Protein 2IJA (pdb70)

GO terms:
  GO:0046990 N-hydroxyarylamine O-acetyltransferase activity (F, IDA)
  GO:0004060 arylamine N-acetyltransferase activity (F, TAS)
  GO:0005829 cytosol (C, TAS)
  GO:0006805 xenobiotic metabolic process (P, TAS)
  GO:0019707 protein-cysteine S-acyltransferase activity (F, TAS)
  GO:0005515 protein binding (F, IPI)

Nearest PDB structures (foldseek):
  2ija-assembly1_A  TM=1.003E+00  e=4.531E-62  Homo sapiens
  2pqt-assembly1_A  TM=9.986E-01  e=6.340E-57  Homo sapiens
  2pfr-assembly3_A  TM=9.922E-01  e=3.860E-50  Homo sapiens
  2pfr-assembly3_B-2  TM=9.820E-01  e=8.277E-49  Homo sapiens
  4nv7-assembly3_A  TM=9.146E-01  e=3.109E-22  Mesorhizobium japonicum MAFF 303099

Foldseek 3Di:
DPDLLVLVCVQLVNPDDLLDLDQVNLLV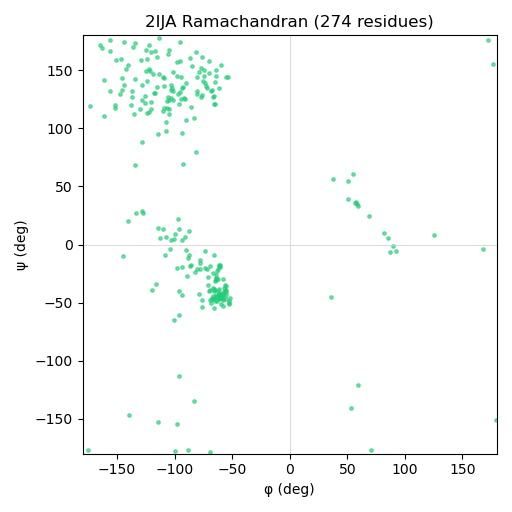VLASLQQQAKQFLQCLQQVHADQDQVVLSCCCRVVSYHYAQSRSQVNVQVNSVVSPWDKFWDWFWDDPVVRDTHPAAHDWMWTDDPHWIWIGTSHQFALLHGGTHTQDAPDWDDDQSFTWGWHDDPQKIWIKTQGFAEDEPPCVCVVPLQDDHHRIGTTIMIGPDGDDSVSRVVSVCLSPPPQHVSNAWGKIKGAHPAWIWMDIQQKTKTWGGCPDDRYIYIYIDGHDLVCVQVCCCPVRVDDDPGRGDGHHGDHHHYD

Organism: Homo sapiens (NCBI:txid9606)

Secondary structure (DSSP, 8-state):
---HHHHHHHHTT--S-----SHHHHHHHHHHHHHHS-EE-TTGGGT----SHHHHHIIIIIT---B-HHHHHHHHHHHHHHHT-EE--EEEEEETTTTEE----EE-EEEEETTEEEEE-S---GGG---PEE--TT-EEE-SS-EEEEEEETTEEEEEEEPPEEE-S-GGGTT-TT----SEEEEEEE------GGGG---HHHHH-TT-HHHHB-EEEEE-SSEEEEEETTEEEEEETT-SSSEEEEEEEEPPHHHHHHHHHHHH----SS-----B-SS----

Structure (mmCIF, N/CA/C/O backbone):
data_2IJA
#
_entry.id   2IJA
#
_cell.length_a   90.549
_cell.length_b   37.558
_cell.length_c   88.478
_cell.angle_alpha   90.00
_cell.angle_beta   102.70
_cell.angle_gamma   90.00
#
_symmetry.space_group_name_H-M   'C 1 2 1'
#
loop_
_entity.id
_entity.type
_entity.pdbx_description
1 polymer 'Arylamine N-acetyltransferase 1'
2 non-polymer 'SODIUM ION'
3 non-polymer ACETAMIDE
4 non-polymer 'UNKNOWN ATOM OR ION'
5 water water
#
loop_
_atom_site.group_PDB
_atom_site.id
_atom_site.type_symbol
_atom_site.label_atom_id
_atom_site.label_alt_id
_atom_site.label_comp_id
_atom_site.label_asym_id
_atom_site.label_entity_id
_atom_site.label_seq_id
_atom_site.pdbx_PDB_ins_code
_atom_site.Cartn_x
_atom_site.Cartn_y
_atom_site.Cartn_z
_atom_site.occupancy
_atom_site.B_iso_or_equiv
_atom_site.auth_seq_id
_atom_site.auth_comp_id
_atom_site.auth_asym_id
_atom_site.auth_atom_id
_atom_site.pdbx_PDB_model_num
ATOM 1 N N . SER A 1 4 ? 56.082 15.030 32.589 1.00 26.10 -1 SER A N 1
ATOM 2 C CA . SER A 1 4 ? 56.947 16.250 32.433 1.00 26.90 -1 SER A CA 1
ATOM 3 C C . SER A 1 4 ? 56.557 17.353 33.411 1.00 28.18 -1 SER A C 1
ATOM 4 O O . SER A 1 4 ? 57.422 18.097 33.910 1.00 30.22 -1 SER A O 1
ATOM 7 N N . GLY A 1 5 ? 55.250 17.486 33.648 1.00 23.88 0 GLY A N 1
ATOM 8 C CA . GLY A 1 5 ? 54.726 18.567 34.443 1.00 24.77 0 GLY A CA 1
ATOM 9 C C . GLY A 1 5 ? 54.483 19.835 33.633 1.00 22.22 0 GLY A C 1
ATOM 10 O O . GLY A 1 5 ? 54.106 20.852 34.210 1.00 24.10 0 GLY A O 1
ATOM 11 N N . SER A 1 6 ? 54.664 19.773 32.309 1.00 17.11 1 SER A N 1
ATOM 12 C CA . SER A 1 6 ? 54.501 20.964 31.452 1.00 12.08 1 SER A CA 1
ATOM 13 C C . SER A 1 6 ? 53.034 21.412 31.332 1.00 12.05 1 SER A C 1
ATOM 14 O O . SER A 1 6 ? 52.086 20.638 31.555 1.00 7.82 1 SER A O 1
ATOM 17 N N . ASP A 1 7 ? 52.852 22.668 30.988 1.00 9.67 2 ASP A N 1
ATOM 18 C CA . ASP A 1 7 ? 51.500 23.214 30.889 1.00 8.88 2 ASP A CA 1
ATOM 19 C C . ASP A 1 7 ? 50.742 22.533 29.740 1.00 7.13 2 ASP A C 1
ATOM 20 O O . ASP A 1 7 ? 49.544 22.249 29.875 1.00 5.99 2 ASP A O 1
ATOM 25 N N . ILE A 1 8 ? 51.436 22.290 28.628 1.00 9.28 3 ILE A N 1
ATOM 26 C CA . ILE A 1 8 ? 50.794 21.618 27.464 1.00 6.67 3 ILE A CA 1
ATOM 27 C C . ILE A 1 8 ? 50.339 20.215 27.862 1.00 5.48 3 ILE A C 1
ATOM 28 O O . ILE A 1 8 ? 49.217 19.785 27.500 1.00 6.39 3 ILE A O 1
ATOM 33 N N . GLU A 1 9 ? 51.159 19.501 28.648 1.00 5.72 4 GLU A N 1
ATOM 34 C CA A GLU A 1 9 ? 50.759 18.182 29.093 0.50 6.54 4 GLU A CA 1
ATOM 35 C CA B GLU A 1 9 ? 50.818 18.165 29.190 0.50 6.53 4 GLU A CA 1
ATOM 36 C C . GLU A 1 9 ? 49.569 18.236 30.059 1.00 6.39 4 GLU A C 1
ATOM 37 O O . GLU A 1 9 ? 48.679 17.359 29.995 1.00 6.94 4 GLU A O 1
ATOM 48 N N . ALA A 1 10 ? 49.533 19.254 30.920 1.00 7.54 5 ALA A N 1
ATOM 49 C CA . ALA A 1 10 ? 48.393 19.475 31.810 1.00 7.56 5 ALA A CA 1
ATOM 50 C C . ALA A 1 10 ? 47.087 19.708 30.976 1.00 3.00 5 ALA A C 1
ATOM 51 O O . ALA A 1 10 ? 46.021 19.173 31.318 1.00 5.19 5 ALA A O 1
ATOM 53 N N . TYR A 1 11 ? 47.193 20.495 29.916 1.00 3.91 6 TYR A N 1
ATOM 54 C CA . TYR A 1 11 ? 46.042 20.796 29.039 1.00 2.64 6 TYR A CA 1
ATOM 55 C C . TYR A 1 11 ? 45.573 19.498 28.364 1.00 6.38 6 TYR A C 1
ATOM 56 O O . TYR A 1 11 ? 44.385 19.195 28.297 1.00 5.35 6 TYR A O 1
ATOM 65 N N . LEU A 1 12 ? 46.520 18.711 27.863 1.00 6.08 7 LEU A N 1
ATOM 66 C CA . LEU A 1 12 ? 46.151 17.485 27.158 1.00 3.77 7 LEU A CA 1
ATOM 67 C C . LEU A 1 12 ? 45.516 16.470 28.119 1.00 3.32 7 LEU A C 1
ATOM 68 O O . LEU A 1 12 ? 44.588 15.764 27.759 1.00 4.33 7 LEU A O 1
ATOM 73 N N . GLU A 1 13 ? 46.014 16.406 29.350 1.00 4.19 8 GLU A N 1
ATOM 74 C CA . GLU A 1 13 ? 45.408 15.592 30.399 1.00 5.54 8 GLU A CA 1
ATOM 75 C C . GLU A 1 13 ? 43.965 16.043 30.650 1.00 5.72 8 GLU A C 1
ATOM 76 O O . GLU A 1 13 ? 43.067 15.222 30.797 1.00 4.93 8 GLU A O 1
ATOM 82 N N . ARG A 1 14 ? 43.766 17.355 30.740 1.00 4.27 9 ARG A N 1
ATOM 83 C CA . ARG A 1 14 ? 42.433 17.931 30.961 1.00 7.06 9 ARG A CA 1
ATOM 84 C C . ARG A 1 14 ? 41.405 17.491 29.910 1.00 2.75 9 ARG A C 1
ATOM 85 O O . ARG A 1 14 ? 40.229 17.224 30.240 1.00 6.70 9 ARG A O 1
ATOM 93 N N . ILE A 1 15 ? 41.863 17.403 28.661 1.00 2.47 10 ILE A N 1
ATOM 94 C CA . ILE A 1 15 ? 40.990 17.028 27.566 1.00 2.74 10 ILE A CA 1
ATOM 95 C C . ILE A 1 15 ? 41.007 15.525 27.259 1.00 6.31 10 ILE A C 1
ATOM 96 O O . ILE A 1 15 ? 40.361 15.090 26.331 1.00 4.14 10 ILE A O 1
ATOM 101 N N . GLY A 1 16 ? 41.727 14.747 28.060 1.00 6.44 11 GLY A N 1
ATOM 102 C CA . GLY A 1 16 ? 41.806 13.303 27.893 1.00 5.81 11 GLY A CA 1
ATOM 103 C C . GLY A 1 16 ? 42.556 12.862 26.654 1.00 4.00 11 GLY A C 1
ATOM 104 O O . GLY A 1 16 ? 42.355 11.735 26.175 1.00 6.01 11 GLY A O 1
ATOM 105 N N . TYR A 1 17 ? 43.462 13.709 26.132 1.00 3.27 12 TYR A N 1
ATOM 106 C CA . TYR A 1 17 ? 44.202 13.405 24.896 1.00 4.95 12 TYR A CA 1
ATOM 107 C C . TYR A 1 17 ? 45.509 12.671 25.245 1.00 6.84 12 TYR A C 1
ATOM 108 O O . TYR A 1 17 ? 46.426 13.267 25.811 1.00 5.15 12 TYR A O 1
ATOM 117 N N . LYS A 1 18 ? 45.531 11.370 24.945 1.00 4.69 13 LYS A N 1
ATOM 118 C CA . LYS A 1 18 ? 46.606 10.446 25.366 1.00 5.44 13 LYS A CA 1
ATOM 119 C C . LYS A 1 18 ? 47.378 9.931 24.171 1.00 10.16 13 LYS A C 1
ATOM 120 O O . LYS A 1 18 ? 48.168 8.995 24.295 1.00 8.69 13 LYS A O 1
ATOM 126 N N . LYS A 1 19 ? 47.205 10.565 23.018 1.00 6.78 14 LYS A N 1
ATOM 127 C CA . LYS A 1 19 ? 47.877 10.130 21.816 1.00 7.72 14 LYS A CA 1
ATOM 128 C C . LYS A 1 19 ? 49.119 10.954 21.505 1.00 9.10 14 LYS A C 1
ATOM 129 O O . LYS A 1 19 ? 49.513 11.829 22.271 1.00 8.94 14 LYS A O 1
ATOM 135 N N . SER A 1 20 ? 49.755 10.648 20.386 1.00 12.80 15 SER A N 1
ATOM 136 C CA . SER A 1 20 ? 50.940 11.377 19.980 1.00 12.86 15 SER A CA 1
ATOM 137 C C . SER A 1 20 ? 50.529 12.730 19.399 1.00 17.68 15 SER A C 1
ATOM 138 O O . SER A 1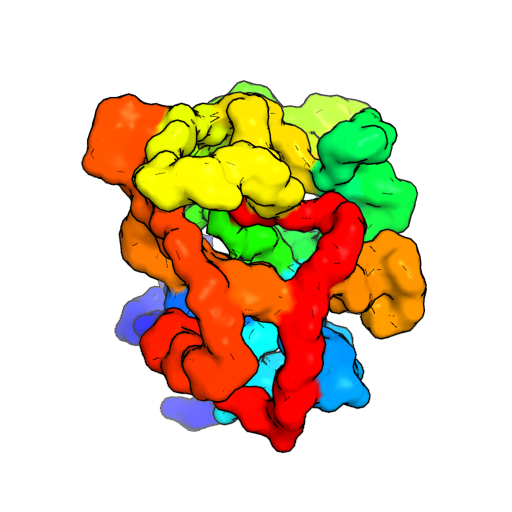 20 ? 49.448 12.885 18.874 1.00 17.77 15 SER A O 1
ATOM 141 N N . ARG A 1 21 ? 51.396 13.712 19.510 1.00 15.60 16 ARG A N 1
ATOM 142 C CA . ARG A 1 21 ? 51.146 14.991 18.893 1.00 22.54 16 ARG A CA 1
ATOM 143 C C . ARG A 1 21 ? 52.330 15.419 18.012 1.00 20.87 16 ARG A C 1
ATOM 144 O O . ARG A 1 21 ? 52.549 16.614 17.808 1.00 23.23 16 ARG A O 1
ATOM 152 N N . ASN A 1 22 ? 53.073 14.449 17.488 1.00 14.96 17 ASN A N 1
ATOM 153 C CA . ASN A 1 22 ? 54.292 14.760 16.720 1.00 19.56 17 ASN A CA 1
ATOM 154 C C . ASN A 1 22 ? 54.027 14.981 15.231 1.00 18.64 17 ASN A C 1
ATOM 155 O O . ASN A 1 22 ? 54.914 15.458 14.517 1.00 18.18 17 ASN A O 1
ATOM 160 N N . LYS A 1 23 ? 52.826 14.646 14.755 1.00 11.96 18 LYS A N 1
ATOM 161 C CA . LYS A 1 23 ? 52.469 14.898 13.368 1.00 9.70 18 LYS A CA 1
ATOM 162 C C . LYS A 1 23 ? 51.524 16.084 13.316 1.00 9.65 18 LYS A C 1
ATOM 163 O O . LYS A 1 23 ? 50.400 16.019 13.850 1.00 10.93 18 LYS A O 1
ATOM 169 N N . LEU A 1 24 ? 51.939 17.167 12.677 1.00 8.25 19 LEU A N 1
ATOM 170 C CA . LEU A 1 24 ? 51.082 18.388 12.685 1.00 7.47 19 LEU A CA 1
ATOM 171 C C . LEU A 1 24 ? 50.202 18.362 11.444 1.00 8.28 19 LEU A C 1
ATOM 172 O O . LEU A 1 24 ? 50.354 19.168 10.537 1.00 7.72 19 LEU A O 1
ATOM 177 N N . ASP A 1 25 ? 49.260 17.416 11.441 1.00 5.97 20 ASP A N 1
ATOM 178 C CA . ASP A 1 25 ? 48.411 17.110 10.281 1.00 7.07 20 ASP A CA 1
ATOM 179 C C . ASP A 1 25 ? 46.907 17.265 10.626 1.00 4.35 20 ASP A C 1
ATOM 180 O O . ASP A 1 25 ? 46.559 17.525 11.782 1.00 3.50 20 ASP A O 1
ATOM 185 N N . LEU A 1 26 ? 46.055 17.173 9.618 1.00 6.93 21 LEU A N 1
ATOM 186 C CA . LEU A 1 26 ? 44.632 17.318 9.805 1.00 4.51 21 LEU A CA 1
ATOM 187 C C . LEU A 1 26 ? 44.065 16.302 10.831 1.00 4.96 21 LEU A C 1
ATOM 188 O O . LEU A 1 26 ? 43.221 16.659 11.657 1.00 4.16 21 LEU A O 1
ATOM 193 N N . GLU A 1 27 ? 44.547 15.061 10.779 1.00 6.63 22 GLU A N 1
ATOM 194 C CA . GLU A 1 27 ? 44.073 14.037 11.708 1.00 4.88 22 GLU A CA 1
ATOM 195 C C . GLU A 1 27 ? 44.303 14.466 13.154 1.00 6.55 22 GLU A C 1
ATOM 196 O O . GLU A 1 27 ? 43.423 14.357 13.989 1.00 5.40 22 GLU A O 1
ATOM 202 N N . THR A 1 28 ? 45.518 14.953 13.425 1.00 6.35 23 THR A N 1
ATOM 203 C CA . THR A 1 28 ? 45.932 15.313 14.779 1.00 6.56 23 THR A CA 1
ATOM 204 C C . THR A 1 28 ? 45.153 16.554 15.206 1.00 5.45 23 THR A C 1
ATOM 205 O O . THR A 1 28 ? 44.579 16.594 16.301 1.00 4.17 23 THR A O 1
ATOM 209 N N . LEU A 1 29 ? 45.116 17.562 14.336 1.00 3.40 24 LEU A N 1
ATOM 210 C CA . LEU A 1 29 ? 44.304 18.767 14.606 1.00 2.84 24 LEU A CA 1
ATOM 211 C C . LEU A 1 29 ? 42.862 18.388 14.965 1.00 2.18 24 LEU A C 1
ATOM 212 O O . LEU A 1 29 ? 42.265 18.930 15.916 1.00 3.67 24 LEU A O 1
ATOM 217 N N . THR A 1 30 ? 42.272 17.471 14.186 1.00 2.80 25 THR A N 1
ATOM 218 C CA . THR A 1 30 ? 40.863 17.101 14.348 1.00 5.34 25 THR A CA 1
ATOM 219 C C . THR A 1 30 ? 40.696 16.398 15.678 1.00 2.37 25 THR A C 1
ATOM 220 O O . THR A 1 30 ? 39.754 16.645 16.463 1.00 2.90 25 THR A O 1
ATOM 224 N N . ASP A 1 31 ? 41.617 15.499 15.957 1.00 3.57 26 ASP A N 1
ATOM 225 C CA . ASP A 1 31 ? 41.581 14.736 17.207 1.00 5.49 26 ASP A CA 1
ATOM 226 C C . ASP A 1 31 ? 41.631 15.670 18.442 1.00 4.42 26 ASP A C 1
ATOM 227 O O . ASP A 1 31 ? 40.874 15.502 19.429 1.00 5.70 26 ASP A O 1
ATOM 232 N N . ILE A 1 32 ? 42.474 16.709 18.380 1.00 3.08 27 ILE A N 1
ATOM 233 C CA . ILE A 1 32 ? 42.594 17.651 19.496 1.00 5.29 27 ILE A CA 1
ATOM 234 C C . ILE A 1 32 ? 41.310 18.464 19.671 1.00 2.69 27 ILE A C 1
ATOM 235 O O . ILE A 1 32 ? 40.808 18.608 20.794 1.00 5.14 27 ILE A O 1
ATOM 240 N N . LEU A 1 33 ? 40.788 18.984 18.555 1.00 2.00 28 LEU A N 1
ATOM 241 C CA . LEU A 1 33 ? 39.517 19.695 18.543 1.00 5.09 28 LEU A CA 1
ATOM 242 C C . LEU A 1 33 ? 38.415 18.849 19.181 1.00 3.46 28 LEU A C 1
ATOM 243 O O . LEU A 1 33 ? 37.647 19.313 20.022 1.00 3.25 28 LEU A O 1
ATOM 248 N N . GLN A 1 34 ? 38.303 17.597 18.736 1.00 4.16 29 GLN A N 1
ATOM 249 C CA . GLN A 1 34 ? 37.291 16.699 19.258 1.00 3.67 29 GLN A CA 1
ATOM 250 C C . GLN A 1 34 ? 37.446 16.440 20.771 1.00 2.00 29 GLN A C 1
ATOM 251 O O . GLN A 1 34 ? 36.459 16.458 21.512 1.00 2.53 29 GLN A O 1
ATOM 257 N N . HIS A 1 35 ? 38.679 16.183 21.215 1.00 3.06 30 HIS A N 1
ATOM 258 C CA . HIS A 1 35 ? 38.906 15.963 22.619 1.00 3.29 30 HIS A CA 1
ATOM 259 C C . HIS A 1 35 ? 38.498 17.218 23.378 1.00 2.52 30 HIS A C 1
ATOM 260 O O . HIS A 1 35 ? 37.819 17.119 24.395 1.00 2.42 30 HIS A O 1
ATOM 267 N N . GLN A 1 36 ? 38.901 18.400 22.908 1.00 3.04 31 GLN A N 1
ATOM 268 C CA . GLN A 1 36 ? 38.520 19.621 23.657 1.00 5.26 31 GLN A CA 1
ATOM 269 C C . GLN A 1 36 ? 37.008 19.810 23.732 1.00 3.08 31 GLN A C 1
ATOM 270 O O . GLN A 1 36 ? 36.476 20.121 24.797 1.00 4.00 31 GLN A O 1
ATOM 276 N N . ILE A 1 37 ? 36.301 19.672 22.615 1.00 2.00 32 ILE A N 1
ATOM 277 C CA . ILE A 1 37 ? 34.869 19.937 22.676 1.00 2.00 32 ILE A CA 1
ATOM 278 C C . ILE A 1 37 ? 34.048 18.900 23.473 1.00 4.15 32 ILE A C 1
ATOM 279 O O . ILE A 1 37 ? 32.906 19.172 23.881 1.00 6.24 32 ILE A O 1
ATOM 284 N N . ARG A 1 38 ? 34.621 17.720 23.677 1.00 2.00 33 ARG A N 1
ATOM 285 C CA . ARG A 1 38 ? 33.991 16.642 24.521 1.00 3.37 33 ARG A CA 1
ATOM 286 C C . ARG A 1 38 ? 34.411 16.741 25.986 1.00 4.93 33 ARG A C 1
ATOM 287 O O . ARG A 1 38 ? 33.863 16.004 26.852 1.00 5.51 33 ARG A O 1
ATOM 295 N N . ALA A 1 39 ? 35.331 17.670 26.294 1.00 3.03 34 ALA A N 1
ATOM 296 C CA . ALA A 1 39 ? 35.843 17.818 27.654 1.00 3.35 34 ALA A CA 1
ATOM 297 C C . ALA A 1 39 ? 35.584 19.189 28.287 1.00 3.94 34 ALA A C 1
ATOM 298 O O . ALA A 1 39 ? 35.271 19.281 29.501 1.00 4.40 34 ALA A O 1
ATOM 300 N N . VAL A 1 40 ? 35.709 20.238 27.479 1.00 5.35 35 VAL A N 1
ATOM 301 C CA . VAL A 1 40 ? 35.644 21.629 27.964 1.00 2.81 35 VAL A CA 1
ATOM 302 C C . VAL A 1 40 ? 34.315 22.270 27.533 1.00 2.49 35 VAL A C 1
ATOM 303 O O . VAL A 1 40 ? 34.111 22.619 26.348 1.00 2.50 35 VAL A O 1
ATOM 307 N N . PRO A 1 41 ? 33.390 22.419 28.502 1.00 3.70 36 PRO A N 1
ATOM 308 C CA . PRO A 1 41 ? 32.117 22.957 28.093 1.00 2.16 36 PRO A CA 1
ATOM 309 C C . PRO A 1 41 ? 32.159 24.389 27.554 1.00 5.65 36 PRO A C 1
ATOM 310 O O . PRO A 1 41 ? 32.984 25.207 27.954 1.00 4.05 36 PRO A O 1
ATOM 314 N N . PHE A 1 42 ? 31.232 24.665 26.645 1.00 6.01 37 PHE A N 1
ATOM 315 C CA . PHE A 1 42 ? 30.839 26.018 26.280 1.00 3.48 37 PHE A CA 1
ATOM 316 C C . PHE A 1 42 ? 29.798 26.490 27.319 1.00 2.13 37 PHE A C 1
ATOM 317 O O . PHE A 1 42 ? 28.681 25.963 27.402 1.00 3.26 37 PHE A O 1
ATOM 325 N N . GLU A 1 43 ? 30.214 27.424 28.172 1.00 4.76 38 GLU A N 1
ATOM 326 C CA . GLU A 1 43 ? 29.430 27.843 29.321 1.00 3.50 38 GLU A CA 1
ATOM 327 C C . GLU A 1 43 ? 29.689 29.287 29.721 1.00 6.37 38 GLU A C 1
ATOM 328 O O . GLU A 1 43 ? 30.723 29.859 29.373 1.00 3.53 38 GLU A O 1
ATOM 334 N N . ASN A 1 44 ? 28.714 29.860 30.447 1.00 5.01 39 ASN A N 1
ATOM 335 C CA . ASN A 1 44 ? 28.835 31.231 30.975 1.00 3.28 39 ASN A CA 1
ATOM 336 C C . ASN A 1 44 ? 28.407 31.320 32.451 1.00 3.79 39 ASN A C 1
ATOM 337 O O . ASN A 1 44 ? 27.930 32.351 32.911 1.00 4.11 39 ASN A O 1
ATOM 342 N N . LEU A 1 45 ? 28.532 30.225 33.175 1.00 4.89 40 LEU A N 1
ATOM 343 C CA . LEU A 1 45 ? 27.930 30.111 34.511 1.00 5.90 40 LEU A CA 1
ATOM 344 C C . LEU A 1 45 ? 28.597 31.070 35.505 1.00 4.43 40 LEU A C 1
ATOM 345 O O . LEU A 1 45 ? 27.977 31.451 36.493 1.00 5.46 40 LEU A O 1
ATOM 350 N N . ASN A 1 46 ? 29.850 31.481 35.279 1.00 5.40 41 ASN A N 1
ATOM 351 C CA . ASN A 1 46 ? 30.443 32.524 36.177 1.00 5.44 41 ASN A CA 1
ATOM 352 C C . ASN A 1 46 ? 29.579 33.786 36.224 1.00 3.99 41 ASN A C 1
ATOM 353 O O . ASN A 1 46 ? 29.385 34.392 37.290 1.00 6.53 41 ASN A O 1
ATOM 358 N N . ILE A 1 47 ? 29.055 34.200 35.073 1.00 4.59 42 ILE A N 1
ATOM 359 C CA . ILE A 1 47 ? 28.210 35.386 35.053 1.00 7.97 42 ILE A CA 1
ATOM 360 C C . ILE A 1 47 ? 27.024 35.244 36.026 1.00 7.51 42 ILE A C 1
ATOM 361 O O . ILE A 1 47 ? 26.677 36.180 36.707 1.00 8.05 42 ILE A O 1
ATOM 366 N N . HIS A 1 48 ? 26.452 34.046 36.089 1.00 6.82 43 HIS A N 1
ATOM 367 C CA . HIS A 1 48 ? 25.269 33.729 36.873 1.00 5.55 43 HIS A CA 1
ATOM 368 C C . HIS A 1 48 ? 25.560 33.235 38.308 1.00 7.00 43 HIS A C 1
ATOM 369 O O . HIS A 1 48 ? 24.651 32.892 39.051 1.00 8.04 43 HIS A O 1
ATOM 376 N N . CYS A 1 49 ? 26.835 33.291 38.667 1.00 6.50 44 CYS A N 1
ATOM 377 C CA . CYS A 1 49 ? 27.316 33.079 40.027 1.00 8.05 44 CYS A CA 1
ATOM 378 C C . CYS A 1 49 ? 27.887 34.394 40.619 1.00 13.81 44 CYS A C 1
ATOM 379 O O . CYS A 1 49 ? 28.457 34.365 41.700 1.00 17.38 44 CYS A O 1
ATOM 382 N N . GLY A 1 50 ? 27.766 35.506 39.887 1.00 13.77 45 GLY A N 1
ATOM 383 C CA . GLY A 1 50 ? 28.274 36.805 40.311 1.00 14.41 45 GLY A CA 1
ATOM 384 C C . GLY A 1 50 ? 29.755 37.031 40.063 1.00 16.00 45 GLY A C 1
ATOM 385 O O . GLY A 1 50 ? 30.318 38.008 40.549 1.00 19.38 45 GLY A O 1
ATOM 386 N N . ASP A 1 51 ? 30.405 36.131 39.320 1.00 10.59 46 ASP A N 1
ATOM 387 C CA . ASP A 1 51 ? 31.831 36.242 39.005 1.00 10.88 46 ASP A CA 1
ATOM 388 C C . ASP A 1 51 ? 32.151 36.690 37.552 1.00 11.45 46 ASP A C 1
ATOM 389 O O . ASP A 1 51 ? 31.284 36.701 36.696 1.00 13.51 46 ASP A O 1
ATOM 394 N N . ALA A 1 52 ? 33.414 37.055 37.321 1.00 12.53 47 ALA A N 1
ATOM 395 C CA . ALA A 1 52 ? 33.865 37.595 36.042 1.00 12.38 47 ALA A CA 1
ATOM 396 C C . ALA A 1 52 ? 34.189 36.500 35.021 1.00 9.41 47 ALA A C 1
ATOM 397 O O . ALA A 1 52 ? 34.538 35.392 35.387 1.00 10.58 47 ALA A O 1
ATOM 407 N N . ASP A 1 54 ? 37.001 36.059 32.725 1.00 5.92 49 ASP A N 1
ATOM 408 C CA . ASP A 1 54 ? 38.374 36.570 32.483 1.00 6.75 49 ASP A CA 1
ATOM 409 C C . ASP A 1 54 ? 38.864 36.282 31.093 1.00 5.76 49 ASP A C 1
ATOM 410 O O . ASP A 1 54 ? 38.646 35.191 30.539 1.00 6.33 49 ASP A O 1
ATOM 415 N N . LEU A 1 55 ? 39.577 37.244 30.521 1.00 6.29 50 LEU A N 1
ATOM 416 C CA . LEU A 1 55 ? 40.070 37.119 29.140 1.00 6.65 50 LEU A CA 1
ATOM 417 C C . LEU A 1 55 ? 41.527 36.666 29.034 1.00 7.53 50 LEU A C 1
ATOM 418 O O . LEU A 1 55 ? 41.962 36.199 27.982 1.00 5.04 50 LEU A O 1
ATOM 423 N N . GLY A 1 56 ? 42.280 36.839 30.111 1.00 5.18 51 GLY A N 1
ATOM 424 C CA . GLY A 1 56 ? 43.669 36.501 30.112 1.00 6.04 51 GLY A CA 1
ATOM 425 C C . GLY A 1 56 ? 43.936 35.009 30.161 1.00 5.74 51 GLY A C 1
ATOM 426 O O . GLY A 1 56 ? 43.236 34.236 30.846 1.00 4.03 51 GLY A O 1
ATOM 427 N N . LEU A 1 57 ? 45.000 34.592 29.488 1.00 6.59 52 LEU A N 1
ATOM 428 C CA . LEU A 1 57 ? 45.295 33.178 29.349 1.00 6.91 52 LEU A CA 1
ATOM 429 C C . LEU A 1 57 ? 45.649 32.505 30.660 1.00 8.75 52 LEU A C 1
ATOM 430 O O . LEU A 1 57 ? 45.296 31.341 30.865 1.00 8.53 52 LEU A O 1
ATOM 435 N N . GLU A 1 58 ? 46.396 33.186 31.549 1.00 8.98 53 GLU A N 1
ATOM 436 C CA A GLU A 1 58 ? 46.755 32.566 32.815 0.50 10.77 53 GLU A CA 1
ATOM 437 C CA B GLU A 1 58 ? 46.760 32.599 32.846 0.50 11.00 53 GLU A CA 1
ATOM 438 C C . GLU A 1 58 ? 45.489 32.207 33.579 1.00 8.45 53 GLU A C 1
ATOM 439 O O . GLU A 1 58 ? 45.366 31.093 34.090 1.00 9.20 53 GLU A O 1
ATOM 450 N N . ALA A 1 59 ? 44.521 33.118 33.607 1.00 7.11 54 ALA A N 1
ATOM 451 C CA . ALA A 1 59 ? 43.275 32.873 34.351 1.00 6.71 54 ALA A CA 1
ATOM 452 C C . ALA A 1 59 ? 42.423 31.797 33.678 1.00 7.85 54 ALA A C 1
ATOM 453 O O . ALA A 1 59 ? 41.854 30.951 34.339 1.00 5.31 54 ALA A O 1
ATOM 455 N N . ILE A 1 60 ? 42.372 31.828 32.354 1.00 3.61 55 ILE A N 1
ATOM 456 C CA . ILE A 1 60 ? 41.588 30.821 31.613 1.00 3.48 55 ILE A CA 1
ATOM 457 C C . ILE A 1 60 ? 42.206 29.430 31.792 1.00 2.13 55 ILE A C 1
ATOM 458 O O . ILE A 1 60 ? 41.495 28.469 32.039 1.00 5.28 55 ILE A O 1
ATOM 463 N N . PHE A 1 61 ? 43.518 29.326 31.633 1.00 3.53 56 PHE A N 1
ATOM 464 C CA . PHE A 1 61 ? 44.228 28.049 31.826 1.00 4.51 56 PHE A CA 1
ATOM 465 C C . PHE A 1 61 ? 43.923 27.496 33.224 1.00 3.44 56 PHE A C 1
ATOM 466 O O . PHE A 1 61 ? 43.567 26.330 33.385 1.00 5.98 56 PHE A O 1
ATOM 474 N N . ASP A 1 62 ? 44.009 28.362 34.247 1.00 6.09 57 ASP A N 1
ATOM 475 C CA . ASP A 1 62 ? 43.714 27.895 35.610 1.00 9.17 57 ASP A CA 1
ATOM 476 C C . ASP A 1 62 ? 42.269 27.365 35.694 1.00 5.59 57 ASP A C 1
ATOM 477 O O . ASP A 1 62 ? 42.021 26.262 36.139 1.00 5.84 57 ASP A O 1
ATOM 482 N N . GLN A 1 63 ? 41.310 28.159 35.238 1.00 4.53 58 GLN A N 1
ATOM 483 C CA A GLN A 1 63 ? 39.909 27.779 35.419 0.50 6.53 58 GLN A CA 1
ATOM 484 C CA B GLN A 1 63 ? 39.895 27.825 35.356 0.50 5.26 58 GLN A CA 1
ATOM 485 C C . GLN A 1 63 ? 39.573 26.529 34.615 1.00 5.88 58 GLN A C 1
ATOM 486 O O . GLN A 1 63 ? 38.924 25.640 35.141 1.00 6.08 58 GLN A O 1
ATOM 497 N N . VAL A 1 64 ? 40.038 26.446 33.367 1.00 4.80 59 VAL A N 1
ATOM 498 C CA . VAL A 1 64 ? 39.711 25.273 32.528 1.00 3.61 59 VAL A CA 1
ATOM 499 C C . VAL A 1 64 ? 40.539 24.072 32.954 1.00 4.63 59 VAL A C 1
ATOM 500 O O . VAL A 1 64 ? 39.984 23.012 33.261 1.00 7.56 59 VAL A O 1
ATOM 504 N N . VAL A 1 65 ? 41.860 24.250 33.000 1.00 3.80 60 VAL A N 1
ATOM 505 C CA . VAL A 1 65 ? 42.797 23.127 33.177 1.00 3.79 60 VAL A CA 1
ATOM 506 C C . VAL A 1 65 ? 42.833 22.620 34.621 1.00 8.64 60 VAL A C 1
ATOM 507 O O . VAL A 1 65 ? 42.687 21.436 34.827 1.00 10.58 60 VAL A O 1
ATOM 511 N N . ARG A 1 66 ? 42.957 23.526 35.579 1.00 6.97 61 ARG A N 1
ATOM 512 C CA A ARG A 1 66 ? 43.040 23.162 36.998 0.50 9.14 61 ARG A CA 1
ATOM 513 C CA B ARG A 1 66 ? 43.042 23.165 37.004 0.50 8.73 61 ARG A CA 1
ATOM 514 C C . ARG A 1 66 ? 41.703 23.024 37.698 1.00 10.28 61 ARG A C 1
ATOM 515 O O . ARG A 1 66 ? 41.567 22.175 38.574 1.00 13.14 61 ARG A O 1
ATOM 530 N N . ARG A 1 67 ? 40.721 23.867 37.348 1.00 6.91 62 ARG A N 1
ATOM 531 C CA . ARG A 1 67 ? 39.417 23.839 38.026 1.00 7.75 62 ARG A CA 1
ATOM 532 C C . ARG A 1 67 ? 38.315 23.095 37.256 1.00 5.44 62 ARG A C 1
ATOM 533 O O . ARG A 1 67 ? 37.187 22.984 37.750 1.00 7.84 62 ARG A O 1
ATOM 541 N N . ASN A 1 68 ? 38.686 22.492 36.122 1.00 3.38 63 ASN A N 1
ATOM 542 C CA . ASN A 1 68 ? 37.806 21.672 35.286 1.00 5.55 63 ASN A CA 1
ATOM 543 C C . ASN A 1 68 ? 36.532 22.401 34.820 1.00 4.55 63 ASN A C 1
ATOM 544 O O . ASN A 1 68 ? 35.479 21.811 34.762 1.00 6.50 63 ASN A O 1
ATOM 549 N N . ARG A 1 69 ? 36.668 23.697 34.545 1.00 5.09 64 ARG A N 1
ATOM 550 C CA . ARG A 1 69 ? 35.560 24.500 34.048 1.00 6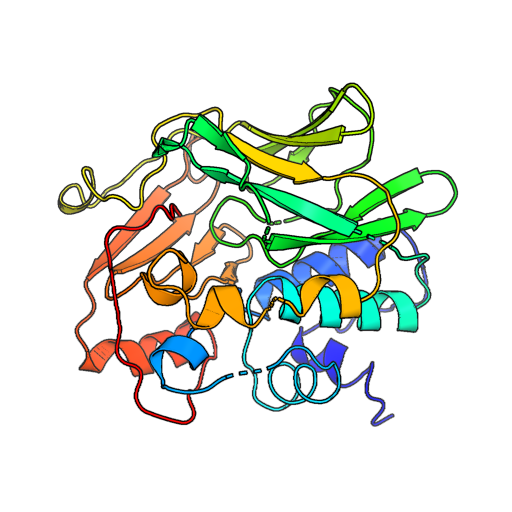.37 64 ARG A CA 1
ATOM 551 C C . ARG A 1 69 ? 35.629 24.562 32.508 1.00 6.73 64 ARG A C 1
ATOM 552 O O . ARG A 1 69 ? 36.602 24.090 31.912 1.00 6.11 64 ARG A O 1
ATOM 560 N N . GLY A 1 70 ? 34.612 25.169 31.899 1.00 5.93 65 GLY A N 1
ATOM 561 C CA . GLY A 1 70 ? 34.674 25.609 30.497 1.00 2.55 65 GLY A CA 1
ATOM 562 C C . GLY A 1 70 ? 34.609 27.109 30.441 1.00 6.49 65 GLY A C 1
ATOM 563 O O . GLY A 1 70 ? 35.015 27.782 31.375 1.00 8.93 65 GLY A O 1
ATOM 564 N N . GLY A 1 71 ? 34.111 27.657 29.344 1.00 2.43 66 GLY A N 1
ATOM 565 C CA . GLY A 1 71 ? 33.982 29.087 29.174 1.00 4.24 66 GLY A CA 1
ATOM 566 C C . GLY A 1 71 ? 33.280 29.392 27.886 1.00 4.53 66 GLY A C 1
ATOM 567 O O . GLY A 1 71 ? 32.825 28.475 27.190 1.00 2.76 66 GLY A O 1
ATOM 568 N N . TRP A 1 72 ? 33.170 30.673 27.589 1.00 5.20 67 TRP A N 1
ATOM 569 C CA . TRP A 1 72 ? 32.554 31.118 26.350 1.00 3.85 67 TRP A CA 1
ATOM 570 C C . TRP A 1 72 ? 33.666 31.187 25.275 1.00 4.77 67 TRP A C 1
ATOM 571 O O . TRP A 1 72 ? 34.808 30.779 25.534 1.00 2.00 67 TRP A O 1
ATOM 582 N N . CYS A 1 73 ? 33.321 31.636 24.063 1.00 4.44 68 CYS A N 1
ATOM 583 C CA . CYS A 1 73 ? 34.231 31.482 22.938 1.00 5.72 68 CYS A CA 1
ATOM 584 C C . CYS A 1 73 ? 35.548 32.212 23.156 1.00 3.81 68 CYS A C 1
ATOM 585 O O . CYS A 1 73 ? 36.620 31.708 22.830 1.00 6.17 68 CYS A O 1
ATOM 588 N N . LEU A 1 74 ? 35.462 33.387 23.773 1.00 4.19 69 LEU A N 1
ATOM 589 C CA . LEU A 1 74 ? 36.660 34.226 24.031 1.00 2.36 69 LEU A CA 1
ATOM 590 C C . LEU A 1 74 ? 37.656 33.517 24.962 1.00 4.85 69 LEU A C 1
ATOM 591 O O . LEU A 1 74 ? 38.844 33.877 25.003 1.00 7.28 69 LEU A O 1
ATOM 596 N N . GLN A 1 75 ? 37.161 32.538 25.730 1.00 2.24 70 GLN A N 1
ATOM 597 C CA . GLN A 1 75 ? 37.992 31.785 26.668 1.00 2.00 70 GLN A CA 1
ATOM 598 C C . GLN A 1 75 ? 38.436 30.474 25.990 1.00 3.81 70 GLN A C 1
ATOM 599 O O . GLN A 1 75 ? 39.615 30.221 25.821 1.00 3.01 70 GLN A O 1
ATOM 605 N N . VAL A 1 76 ? 37.488 29.644 25.612 1.00 2.68 71 VAL A N 1
ATOM 606 C CA . VAL A 1 76 ? 37.826 28.292 25.126 1.00 4.73 71 VAL A CA 1
ATOM 607 C C . VAL A 1 76 ? 38.635 28.279 23.804 1.00 3.08 71 VAL A C 1
ATOM 608 O O . VAL A 1 76 ? 39.545 27.446 23.637 1.00 4.97 71 VAL A O 1
ATOM 612 N N . ASN A 1 77 ? 38.405 29.269 22.968 1.00 2.63 72 ASN A N 1
ATOM 613 C CA . ASN A 1 77 ? 39.214 29.402 21.745 1.00 3.09 72 ASN A CA 1
ATOM 614 C C . ASN A 1 77 ? 40.558 30.103 21.982 1.00 3.46 72 ASN A C 1
ATOM 615 O O . ASN A 1 77 ? 41.501 29.883 21.240 1.00 4.58 72 ASN A O 1
ATOM 620 N N . HIS A 1 78 ? 40.657 30.907 23.045 1.00 5.25 73 HIS A N 1
ATOM 621 C CA . HIS A 1 78 ? 41.937 31.496 23.445 1.00 5.38 73 HIS A CA 1
ATOM 622 C C . HIS A 1 78 ? 42.855 30.366 23.930 1.00 5.14 73 HIS A C 1
ATOM 623 O O . HIS A 1 78 ? 44.000 30.239 23.488 1.00 4.63 73 HIS A O 1
ATOM 630 N N . LEU A 1 79 ? 42.297 29.494 24.762 1.00 2.18 74 LEU A N 1
ATOM 631 C CA . LEU A 1 79 ? 43.031 28.324 25.257 1.00 3.24 74 LEU A CA 1
ATOM 632 C C . LEU A 1 79 ? 43.393 27.385 24.094 1.00 4.71 74 LEU A C 1
ATOM 633 O O . LEU A 1 79 ? 44.528 26.901 24.005 1.00 5.16 74 LEU A O 1
ATOM 638 N N . LEU A 1 80 ? 42.419 27.082 23.247 1.00 3.20 75 LEU A N 1
ATOM 639 C CA . LEU A 1 80 ? 42.681 26.180 22.106 1.00 2.28 75 LEU A CA 1
ATOM 640 C C . LEU A 1 80 ? 43.763 26.790 21.209 1.00 5.36 75 LEU A C 1
ATOM 641 O O . LEU A 1 80 ? 44.695 26.082 20.795 1.00 3.46 75 LEU A O 1
ATOM 646 N N . TYR A 1 81 ? 43.663 28.091 20.936 1.00 3.52 76 TYR A N 1
ATOM 647 C CA . TYR A 1 81 ? 44.727 28.787 20.183 1.00 4.60 76 TYR A CA 1
ATOM 648 C C . TYR A 1 81 ? 46.109 28.556 20.817 1.00 6.68 76 TYR A C 1
ATOM 649 O O . TYR A 1 81 ? 47.057 28.203 20.122 1.00 4.23 76 TYR A O 1
ATOM 658 N N . TRP A 1 82 ? 46.219 28.792 22.126 1.00 6.67 77 TRP A N 1
ATOM 659 C CA . TRP A 1 82 ? 47.503 28.650 22.819 1.00 5.65 77 TRP A CA 1
ATOM 660 C C . TRP A 1 82 ? 47.973 27.181 22.644 1.00 4.83 77 TRP A C 1
ATOM 661 O O . TRP A 1 82 ? 49.133 26.907 22.361 1.00 3.42 77 TRP A O 1
ATOM 672 N N . ALA A 1 83 ? 47.072 26.226 22.844 1.00 5.68 78 ALA A N 1
ATOM 673 C CA . ALA A 1 83 ? 47.482 24.797 22.848 1.00 5.69 78 ALA A CA 1
ATOM 674 C C . ALA A 1 83 ? 47.981 24.387 21.468 1.00 4.39 78 ALA A C 1
ATOM 675 O O . ALA A 1 83 ? 49.044 23.767 21.329 1.00 2.50 78 ALA A O 1
ATOM 677 N N . LEU A 1 84 ? 47.202 24.722 20.447 1.00 3.82 79 LEU A N 1
ATOM 678 C CA . LEU A 1 84 ? 47.546 24.363 19.084 1.00 4.84 79 LEU A CA 1
ATOM 679 C C . LEU A 1 84 ? 48.890 24.997 18.652 1.00 4.68 79 LEU A C 1
ATOM 680 O O . LEU A 1 84 ? 49.725 24.357 17.994 1.00 3.41 79 LEU A O 1
ATOM 685 N N . THR A 1 85 ? 49.077 26.262 19.007 1.00 4.80 80 THR A N 1
ATOM 686 C CA . THR A 1 85 ? 50.290 26.994 18.670 1.00 3.84 80 THR A CA 1
ATOM 687 C C . THR A 1 85 ? 51.513 26.379 19.349 1.00 5.33 80 THR A C 1
ATOM 688 O O . THR A 1 85 ? 52.555 26.108 18.721 1.00 5.96 80 THR A O 1
ATOM 692 N N . THR A 1 86 ? 51.344 26.081 20.634 1.00 4.22 81 THR A N 1
ATOM 693 C CA . THR A 1 86 ? 52.376 25.408 21.424 1.00 5.43 81 THR A CA 1
ATOM 694 C C . THR A 1 86 ? 52.799 24.063 20.851 1.00 3.57 81 THR A C 1
ATOM 695 O O . THR A 1 86 ? 54.002 23.743 20.758 1.00 6.31 81 THR A O 1
ATOM 699 N N . ILE A 1 87 ? 51.803 23.278 20.423 1.00 3.46 82 ILE A N 1
ATOM 700 C CA . ILE A 1 87 ? 52.022 21.982 19.752 1.00 5.85 82 ILE A CA 1
ATOM 701 C C . ILE A 1 87 ? 52.745 22.104 18.417 1.00 6.28 82 ILE A C 1
ATOM 702 O O . ILE A 1 87 ? 53.462 21.193 17.996 1.00 7.73 82 ILE A O 1
ATOM 707 N N . GLY A 1 88 ? 52.562 23.239 17.752 1.00 6.19 83 GLY A N 1
ATOM 708 C CA . GLY A 1 88 ? 53.347 23.597 16.586 1.00 6.13 83 GLY A CA 1
ATOM 709 C C . GLY A 1 88 ? 52.553 23.936 15.322 1.00 6.09 83 GLY A C 1
ATOM 710 O O . GLY A 1 88 ? 53.148 24.071 14.233 1.00 7.43 83 GLY A O 1
ATOM 711 N N . PHE A 1 89 ? 51.227 24.036 15.442 1.00 5.36 84 PHE A N 1
ATOM 712 C CA . PHE A 1 89 ? 50.365 24.369 14.311 1.00 4.80 84 PHE A CA 1
ATOM 713 C C . PHE A 1 89 ? 50.482 25.854 13.948 1.00 7.44 84 PHE A C 1
ATOM 714 O O . PHE A 1 89 ? 50.743 26.687 14.795 1.00 7.82 84 PHE A O 1
ATOM 722 N N . GLU A 1 90 ? 50.287 26.165 12.669 1.00 6.61 85 GLU A N 1
ATOM 723 C CA A GLU A 1 90 ? 50.310 27.539 12.175 0.50 5.09 85 GLU A CA 1
ATOM 724 C CA B GLU A 1 90 ? 50.320 27.549 12.211 0.50 6.44 85 GLU A CA 1
ATOM 725 C C . GLU A 1 90 ? 48.933 28.170 12.363 1.00 4.60 85 GLU A C 1
ATOM 726 O O . GLU A 1 90 ? 48.010 27.872 11.610 1.00 6.29 85 GLU A O 1
ATOM 737 N N . THR A 1 91 ? 48.807 29.052 13.343 1.00 5.34 86 THR A N 1
ATOM 738 C CA . THR A 1 91 ? 47.505 29.504 13.835 1.00 8.06 86 THR A CA 1
ATOM 739 C C . THR A 1 91 ? 47.294 31.010 13.721 1.00 7.98 86 THR A C 1
ATOM 740 O O . THR A 1 91 ? 48.239 31.776 13.800 1.00 9.62 86 THR A O 1
ATOM 744 N N . THR A 1 92 ? 46.046 31.414 13.539 1.00 4.03 87 THR A N 1
ATOM 745 C CA . THR A 1 92 ? 45.669 32.844 13.499 1.00 5.51 87 THR A CA 1
ATOM 746 C C . THR A 1 92 ? 44.339 33.032 14.247 1.00 8.90 87 THR A C 1
ATOM 747 O O . THR A 1 92 ? 43.453 32.174 14.178 1.00 7.30 87 THR A O 1
ATOM 759 N N . LEU A 1 94 ? 40.856 34.974 14.607 1.00 6.47 89 LEU A N 1
ATOM 760 C CA . LEU A 1 94 ? 39.903 35.681 13.758 1.00 7.04 89 LEU A CA 1
ATOM 761 C C . LEU A 1 94 ? 38.701 36.134 14.576 1.00 7.25 89 LEU A C 1
ATOM 762 O O . LEU A 1 94 ? 38.346 35.507 15.579 1.00 4.53 89 LEU A O 1
ATOM 767 N N . GLY A 1 95 ? 38.039 37.184 14.102 1.00 4.48 90 GLY A N 1
ATOM 768 C CA . GLY A 1 95 ? 36.868 37.687 14.759 1.00 4.63 90 GLY A CA 1
ATOM 769 C C . GLY A 1 95 ? 35.645 37.627 13.896 1.00 6.01 90 GLY A C 1
ATOM 770 O O . GLY A 1 95 ? 35.708 37.879 12.691 1.00 6.16 90 GLY A O 1
ATOM 771 N N . GLY A 1 96 ? 34.513 37.393 14.529 1.00 6.74 91 GLY A N 1
ATOM 772 C CA . GLY A 1 96 ? 33.278 37.178 13.803 1.00 7.55 91 GLY A CA 1
ATOM 773 C C . GLY A 1 96 ? 32.052 37.744 14.480 1.00 5.81 91 GLY A C 1
ATOM 774 O O . GLY A 1 96 ? 32.107 38.210 15.623 1.00 5.38 91 GLY A O 1
ATOM 775 N N . TYR A 1 97 ? 30.947 37.641 13.753 1.00 3.67 92 TYR A N 1
ATOM 776 C CA . TYR A 1 97 ? 29.679 38.309 14.030 1.00 5.35 92 TYR A CA 1
ATOM 777 C C . TYR A 1 97 ? 28.585 37.237 14.006 1.00 4.31 92 TYR A C 1
ATOM 778 O O . TYR A 1 97 ? 28.463 36.509 13.020 1.00 5.96 92 TYR A O 1
ATOM 787 N N . VAL A 1 98 ? 27.815 37.123 15.076 1.00 3.83 93 VAL A N 1
ATOM 788 C CA . VAL A 1 98 ? 26.896 35.996 15.220 1.00 5.89 93 VAL A CA 1
ATOM 789 C C . VAL A 1 98 ? 25.509 36.331 14.673 1.00 7.08 93 VAL A C 1
ATOM 790 O O . VAL A 1 98 ? 24.934 37.405 14.954 1.00 7.21 93 VAL A O 1
ATOM 794 N N . TYR A 1 99 ? 24.950 35.388 13.926 1.00 4.93 94 TYR A N 1
ATOM 795 C CA . TYR A 1 99 ? 23.620 35.575 13.373 1.00 7.29 94 TYR A CA 1
ATOM 796 C C . TYR A 1 99 ? 22.510 35.444 14.418 1.00 7.01 94 TYR A C 1
ATOM 797 O O . TYR A 1 99 ? 22.532 34.522 15.268 1.00 7.11 94 TYR A O 1
ATOM 806 N N . SER A 1 100 ? 21.520 36.342 14.314 1.00 8.75 95 SER A N 1
ATOM 807 C CA . SER A 1 100 ? 20.332 36.288 15.151 1.00 9.97 95 SER A CA 1
ATOM 808 C C . SER A 1 100 ? 19.101 36.159 14.284 1.00 9.23 95 SER A C 1
ATOM 809 O O . SER A 1 100 ? 18.862 37.029 13.437 1.00 8.29 95 SER A O 1
ATOM 812 N N . THR A 1 101 ? 18.320 35.111 14.511 1.00 12.38 96 THR A N 1
ATOM 813 C CA . THR A 1 101 ? 17.077 34.888 13.745 1.00 13.68 96 THR A CA 1
ATOM 814 C C . THR A 1 101 ? 16.077 36.046 13.854 1.00 13.94 96 THR A C 1
ATOM 815 O O . THR A 1 101 ? 15.648 36.563 12.815 1.00 13.24 96 THR A O 1
ATOM 819 N N . PRO A 1 102 ? 15.722 36.464 15.083 1.00 13.10 97 PRO A N 1
ATOM 820 C CA . PRO A 1 102 ? 14.835 37.628 15.286 1.00 14.45 97 PRO A CA 1
ATOM 821 C C . PRO A 1 102 ? 15.310 38.943 14.663 1.00 14.06 97 PRO A C 1
ATOM 822 O O . PRO A 1 102 ? 14.487 39.731 14.167 1.00 15.05 97 PRO A O 1
ATOM 826 N N . ALA A 1 103 ? 16.619 39.192 14.692 1.00 9.97 98 ALA A N 1
ATOM 827 C CA . ALA A 1 103 ? 17.186 40.408 14.147 1.00 9.14 98 ALA A CA 1
ATOM 828 C C . ALA A 1 103 ? 17.282 40.351 12.626 1.00 10.48 98 ALA A C 1
ATOM 829 O O . ALA A 1 103 ? 17.433 41.392 11.967 1.00 11.19 98 ALA A O 1
ATOM 831 N N . LYS A 1 104 ? 17.276 39.128 12.092 1.00 7.72 99 LYS A N 1
ATOM 832 C CA . LYS A 1 104 ? 17.452 38.837 10.664 1.00 7.55 99 LYS A CA 1
ATOM 833 C C . LYS A 1 104 ? 18.783 39.379 10.132 1.00 8.53 99 LYS A C 1
ATOM 834 O O . LYS A 1 104 ? 18.883 39.830 8.978 1.00 10.92 99 LYS A O 1
ATOM 837 N N . LYS A 1 105 ? 19.807 39.349 10.978 1.00 9.21 100 LYS A N 1
ATOM 838 C CA . LYS A 1 105 ? 21.113 39.875 10.664 1.00 9.14 100 LYS A CA 1
ATOM 839 C C . LYS A 1 105 ? 22.178 39.376 11.647 1.00 6.26 100 LYS A C 1
ATOM 840 O O . LYS A 1 105 ? 21.847 38.761 12.676 1.00 6.70 100 LYS A O 1
ATOM 846 N N . TYR A 1 106 ? 23.437 39.680 11.308 1.00 6.94 101 TYR A N 1
ATOM 847 C CA . TYR A 1 106 ? 24.594 39.360 12.154 1.00 7.11 101 TYR A CA 1
ATOM 848 C C . TYR A 1 106 ? 24.794 40.469 13.199 1.00 8.77 101 TYR A C 1
ATOM 849 O O . TYR A 1 106 ? 24.409 41.626 12.961 1.00 11.50 101 TYR A O 1
ATOM 858 N N . SER A 1 107 ? 25.401 40.117 14.328 1.00 10.92 102 SER A N 1
ATOM 859 C CA . SER A 1 107 ? 25.613 41.081 15.385 1.00 9.42 102 SER A CA 1
ATOM 860 C C . SER A 1 107 ? 26.322 42.305 14.846 1.00 7.67 102 SER A C 1
ATOM 861 O O . SER A 1 107 ? 27.217 42.205 14.017 1.00 7.84 102 SER A O 1
ATOM 864 N N . THR A 1 108 ? 25.955 43.468 15.376 1.00 9.02 103 THR A N 1
ATOM 865 C CA . THR A 1 108 ? 26.673 44.688 15.013 1.00 14.96 103 THR A CA 1
ATOM 866 C C . THR A 1 108 ? 28.153 44.604 15.410 1.00 15.06 103 THR A C 1
ATOM 867 O O . THR A 1 108 ? 29.046 44.938 14.617 1.00 16.21 103 THR A O 1
ATOM 871 N N . GLY A 1 109 ? 28.429 44.076 16.603 1.00 13.54 104 GLY A N 1
ATOM 872 C CA . GLY A 1 109 ? 29.766 43.975 17.114 1.00 13.00 104 GLY A CA 1
ATOM 873 C C . GLY A 1 109 ? 30.418 42.613 16.886 1.00 13.60 104 GLY A C 1
ATOM 874 O O . GLY A 1 109 ? 29.744 41.604 16.638 1.00 9.67 104 GLY A O 1
ATOM 883 N N . ILE A 1 111 ? 31.649 39.697 18.256 1.00 9.09 106 ILE A N 1
ATOM 884 C CA . ILE A 1 111 ? 31.469 38.984 19.531 1.00 10.36 106 ILE A CA 1
ATOM 885 C C . ILE A 1 111 ? 32.028 37.549 19.512 1.00 7.79 106 ILE A C 1
ATOM 886 O O . ILE A 1 111 ? 32.073 36.881 20.559 1.00 10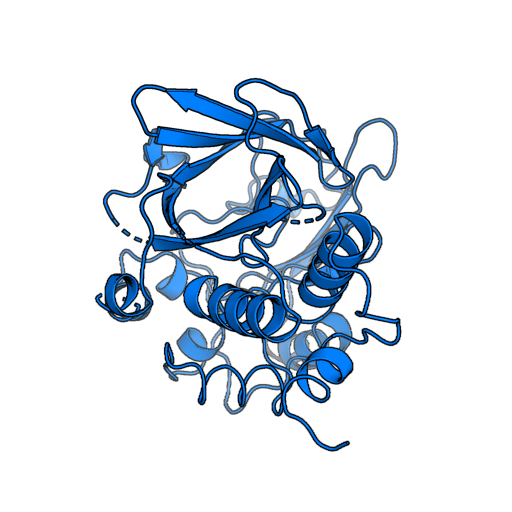.92 106 ILE A O 1
ATOM 891 N N . HIS A 1 112 ? 32.528 37.094 18.362 1.00 5.04 107 HIS A N 1
ATOM 892 C CA . HIS A 1 112 ? 32.993 35.713 18.221 1.00 2.64 107 HIS A CA 1
ATOM 893 C C . HIS A 1 112 ? 34.485 35.645 17.917 1.00 4.62 107 HIS A C 1
ATOM 894 O O . HIS A 1 112 ? 34.963 36.336 17.012 1.00 7.67 107 HIS A O 1
ATOM 901 N N . LEU A 1 113 ? 35.199 34.816 18.685 1.00 4.06 108 LEU A N 1
ATOM 902 C CA . LEU A 1 113 ? 36.620 34.513 18.469 1.00 2.00 108 LEU A CA 1
ATOM 903 C C . LEU A 1 113 ? 36.645 33.124 17.867 1.00 4.72 108 LEU A C 1
ATOM 904 O O . LEU A 1 113 ? 36.116 32.184 18.476 1.00 7.73 108 LEU A O 1
ATOM 909 N N . LEU A 1 114 ? 37.262 32.999 16.705 1.00 3.90 109 LEU A N 1
ATOM 910 C CA . LEU A 1 114 ? 37.540 31.703 16.100 1.00 4.36 109 LEU A CA 1
ATOM 911 C C . LEU A 1 114 ? 38.974 31.666 15.585 1.00 5.94 109 LEU A C 1
ATOM 912 O O . LEU A 1 114 ? 39.677 32.679 15.616 1.00 6.82 109 LEU A O 1
ATOM 917 N N . LEU A 1 115 ? 39.408 30.502 15.127 1.00 5.18 110 LEU A N 1
ATOM 918 C CA . LEU A 1 115 ? 40.807 30.329 14.699 1.00 3.74 110 LEU A CA 1
ATOM 919 C C . LEU A 1 115 ? 40.931 29.870 13.238 1.00 6.22 110 LEU A C 1
ATOM 920 O O . LEU A 1 115 ? 40.013 29.219 12.700 1.00 5.91 110 LEU A O 1
ATOM 925 N N . GLN A 1 116 ? 42.054 30.261 12.617 1.00 5.02 111 GLN A N 1
ATOM 926 C CA . GLN A 1 116 ? 42.507 29.690 11.358 1.00 3.42 111 GLN A CA 1
ATOM 927 C C . GLN A 1 116 ? 43.754 28.831 11.632 1.00 3.65 111 GLN A C 1
ATOM 928 O O . GLN A 1 116 ? 44.603 29.223 12.411 1.00 5.96 111 GLN A O 1
ATOM 934 N N . VAL A 1 117 ? 43.806 27.644 11.030 1.00 4.74 112 VAL A N 1
ATOM 935 C CA . VAL A 1 117 ? 44.995 26.784 11.034 1.00 3.14 112 VAL A CA 1
ATOM 936 C C . VAL A 1 117 ? 45.334 26.454 9.588 1.00 5.12 112 VAL A C 1
ATOM 937 O O . VAL A 1 117 ? 44.446 26.054 8.836 1.00 9.07 112 VAL A O 1
ATOM 941 N N . THR A 1 118 ? 46.586 26.689 9.222 1.00 4.50 113 THR A N 1
ATOM 942 C CA . THR A 1 118 ? 47.110 26.345 7.887 1.00 7.51 113 THR A CA 1
ATOM 943 C C . THR A 1 118 ? 48.026 25.142 7.987 1.00 6.78 113 THR A C 1
ATOM 944 O O . THR A 1 118 ? 48.991 25.155 8.751 1.00 7.00 113 THR A O 1
ATOM 948 N N . ILE A 1 119 ? 47.705 24.108 7.231 1.00 6.39 114 ILE A N 1
ATOM 949 C CA . ILE A 1 119 ? 48.475 22.881 7.219 1.00 3.68 114 ILE A CA 1
ATOM 950 C C . ILE A 1 119 ? 48.903 22.575 5.800 1.00 2.96 114 ILE A C 1
ATOM 951 O O . ILE A 1 119 ? 48.054 22.250 4.953 1.00 5.30 114 ILE A O 1
ATOM 956 N N . ASP A 1 120 ? 50.216 22.647 5.578 1.00 6.21 115 ASP A N 1
ATOM 957 C CA . ASP A 1 120 ? 50.859 22.202 4.325 1.00 5.31 115 ASP A CA 1
ATOM 958 C C . ASP A 1 120 ? 50.008 22.508 3.082 1.00 5.11 115 ASP A C 1
ATOM 959 O O . ASP A 1 120 ? 49.669 21.596 2.319 1.00 6.41 115 ASP A O 1
ATOM 964 N N . GLY A 1 121 ? 49.669 23.779 2.914 1.00 4.43 116 GLY A N 1
ATOM 965 C CA . GLY A 1 121 ? 48.945 24.229 1.735 1.00 5.47 116 GLY A CA 1
ATOM 966 C C . GLY A 1 121 ? 47.412 24.278 1.773 1.00 9.88 116 GLY A C 1
ATOM 967 O O . GLY A 1 121 ? 46.788 24.761 0.838 1.00 7.70 116 GLY A O 1
ATOM 968 N N . ARG A 1 122 ? 46.804 23.793 2.855 1.00 7.29 117 ARG A N 1
ATOM 969 C CA . ARG A 1 122 ? 45.348 23.943 3.084 1.00 5.48 117 ARG A CA 1
ATOM 970 C C . ARG A 1 122 ? 45.059 24.847 4.292 1.00 7.96 117 ARG A C 1
ATOM 971 O O . ARG A 1 122 ? 45.800 24.842 5.264 1.00 6.84 117 ARG A O 1
ATOM 979 N N . ASN A 1 123 ? 43.963 25.592 4.207 1.00 8.06 118 ASN A N 1
ATOM 980 C CA . ASN A 1 123 ? 43.556 26.539 5.265 1.00 7.71 118 ASN A CA 1
ATOM 981 C C . ASN A 1 123 ? 42.239 26.050 5.849 1.00 5.94 118 ASN A C 1
ATOM 982 O O . ASN A 1 123 ? 41.292 25.720 5.104 1.00 4.78 118 ASN A O 1
ATOM 987 N N . TYR A 1 124 ? 42.158 26.074 7.177 1.00 4.36 119 TYR A N 1
ATOM 988 C CA . TYR A 1 124 ? 40.961 25.683 7.874 1.00 4.67 119 TYR A CA 1
ATOM 989 C C . TYR A 1 124 ? 40.557 26.746 8.871 1.00 4.51 119 TYR A C 1
ATOM 990 O O . TYR A 1 124 ? 41.374 27.520 9.339 1.00 5.01 119 TYR A O 1
ATOM 999 N N . ILE A 1 125 ? 39.288 26.713 9.237 1.00 3.31 120 ILE A N 1
ATOM 1000 C CA . ILE A 1 125 ? 38.870 27.287 10.495 1.00 3.01 120 ILE A CA 1
ATOM 1001 C C . ILE A 1 125 ? 38.659 26.212 11.552 1.00 5.34 120 ILE A C 1
ATOM 1002 O O . ILE A 1 125 ? 38.267 25.082 11.240 1.00 4.43 120 ILE A O 1
ATOM 1007 N N . VAL A 1 126 ? 38.917 26.585 12.805 1.00 6.32 121 VAL A N 1
ATOM 1008 C CA . VAL A 1 126 ? 38.760 25.745 13.982 1.00 3.70 121 VAL A CA 1
ATOM 1009 C C . VAL A 1 126 ? 38.103 26.610 15.081 1.00 4.32 121 VAL A C 1
ATOM 1010 O O . VAL A 1 126 ? 38.500 27.738 15.333 1.00 4.32 121 VAL A O 1
ATOM 1014 N N . ASP A 1 127 ? 37.080 26.051 15.702 1.00 4.96 122 ASP A N 1
ATOM 1015 C CA . ASP A 1 127 ? 36.228 26.750 16.679 1.00 2.98 122 ASP A CA 1
ATOM 1016 C C . ASP A 1 127 ? 35.690 25.699 17.650 1.00 3.52 122 ASP A C 1
ATOM 1017 O O . ASP A 1 127 ? 35.067 24.726 17.204 1.00 4.31 122 ASP A O 1
ATOM 1022 N N . ALA A 1 128 ? 35.997 25.858 18.944 1.00 4.27 123 ALA A N 1
ATOM 1023 C CA . ALA A 1 128 ? 35.509 24.978 20.021 1.00 3.45 123 ALA A CA 1
ATOM 1024 C C . ALA A 1 128 ? 34.491 25.712 20.902 1.00 4.85 123 ALA A C 1
ATOM 1025 O O . ALA A 1 128 ? 34.103 25.216 21.987 1.00 3.77 123 ALA A O 1
ATOM 1027 N N . GLY A 1 129 ? 34.019 26.867 20.425 1.00 4.99 124 GLY A N 1
ATOM 1028 C CA . GLY A 1 129 ? 33.216 27.753 21.250 1.00 5.33 124 GLY A CA 1
ATOM 1029 C C . GLY A 1 129 ? 31.906 28.189 20.658 1.00 6.56 124 GLY A C 1
ATOM 1030 O O . GLY A 1 129 ? 31.423 29.268 20.968 1.00 6.61 124 GLY A O 1
ATOM 1031 N N . SER A 1 130 ? 31.320 27.354 19.793 1.00 3.79 125 SER A N 1
ATOM 1032 C CA . SER A 1 130 ? 29.936 27.542 19.375 1.00 2.00 125 SER A CA 1
ATOM 1033 C C . SER A 1 130 ? 28.937 26.738 20.214 1.00 3.92 125 SER A C 1
ATOM 1034 O O . SER A 1 130 ? 27.896 27.267 20.599 1.00 6.55 125 SER A O 1
ATOM 1037 N N . GLY A 1 131 ? 29.250 25.479 20.501 1.00 4.58 126 GLY A N 1
ATOM 1038 C CA . GLY A 1 131 ? 28.419 24.672 21.380 1.00 7.96 126 GLY A CA 1
ATOM 1039 C C . GLY A 1 131 ? 27.087 24.272 20.789 1.00 2.92 126 GLY A C 1
ATOM 1040 O O . GLY A 1 131 ? 26.787 24.537 19.610 1.00 4.94 126 GLY A O 1
ATOM 1041 N N . ARG A 1 132 ? 26.295 23.596 21.610 1.00 4.72 127 ARG A N 1
ATOM 1042 C CA . ARG A 1 132 ? 24.963 23.134 21.227 1.00 3.46 127 ARG A CA 1
ATOM 1043 C C . ARG A 1 132 ? 25.088 22.337 19.928 1.00 5.85 127 ARG A C 1
ATOM 1044 O O . ARG A 1 132 ? 26.054 21.556 19.770 1.00 5.25 127 ARG A O 1
ATOM 1052 N N . SER A 1 133 ? 24.131 22.492 19.024 1.00 4.85 128 SER A N 1
ATOM 1053 C CA . SER A 1 133 ? 24.147 21.808 17.722 1.00 4.60 128 SER A CA 1
ATOM 1054 C C . SER A 1 133 ? 24.701 22.684 16.594 1.00 7.16 128 SER A C 1
ATOM 1055 O O . SER A 1 133 ? 24.440 22.416 15.390 1.00 5.05 128 SER A O 1
ATOM 1058 N N . TYR A 1 134 ? 25.484 23.706 16.983 1.00 6.23 129 TYR A N 1
ATOM 1059 C CA . TYR A 1 134 ? 26.191 24.635 16.057 1.00 4.14 129 TYR A CA 1
ATOM 1060 C C . TYR A 1 134 ? 27.710 24.394 16.014 1.00 4.34 129 TYR A C 1
ATOM 1061 O O . TYR A 1 134 ? 28.468 25.171 15.405 1.00 5.06 129 TYR A O 1
ATOM 1070 N N . GLN A 1 135 ? 28.130 23.321 16.690 1.00 3.05 130 GLN A N 1
ATOM 1071 C CA . GLN A 1 135 ? 29.532 23.068 16.985 1.00 5.25 130 GLN A CA 1
ATOM 1072 C C . GLN A 1 135 ? 30.169 22.086 16.000 1.00 2.86 130 GLN A C 1
ATOM 1073 O O . GLN A 1 135 ? 29.798 20.909 15.958 1.00 3.27 130 GLN A O 1
ATOM 1087 N N . TRP A 1 137 ? 32.563 19.393 14.540 1.00 2.00 132 TRP A N 1
ATOM 1088 C CA . TRP A 1 137 ? 33.362 18.299 15.089 1.00 2.74 132 TRP A CA 1
ATOM 1089 C C . TRP A 1 137 ? 34.689 18.093 14.336 1.00 7.31 132 TRP A C 1
ATOM 1090 O O . TRP A 1 137 ? 35.532 17.306 14.758 1.00 6.73 132 TRP A O 1
ATOM 1101 N N . GLN A 1 138 ? 34.859 18.757 13.196 1.00 2.16 133 GLN A N 1
ATOM 1102 C CA . GLN A 1 138 ? 36.106 18.730 12.473 1.00 3.74 133 GLN A CA 1
ATOM 1103 C C . GLN A 1 138 ? 36.395 20.130 11.921 1.00 2.00 133 GLN A C 1
ATOM 1104 O O . GLN A 1 138 ? 35.469 20.942 11.718 1.00 3.96 133 GLN A O 1
ATOM 1110 N N . PRO A 1 139 ? 37.693 20.422 11.705 1.00 3.59 134 PRO A N 1
ATOM 1111 C CA . PRO A 1 139 ? 38.048 21.690 11.070 1.00 3.55 134 PRO A CA 1
ATOM 1112 C C . PRO A 1 139 ? 37.328 21.811 9.738 1.00 4.81 134 PRO A C 1
ATOM 1113 O O . PRO A 1 139 ? 37.075 20.807 9.081 1.00 5.56 134 PRO A O 1
ATOM 1117 N N . LEU A 1 140 ? 36.930 23.031 9.401 1.00 2.89 135 LEU A N 1
ATOM 1118 C CA . LEU A 1 140 ? 36.284 23.327 8.110 1.00 2.07 135 LEU A CA 1
ATOM 1119 C C . LEU A 1 140 ? 37.255 23.999 7.142 1.00 4.87 135 LEU A C 1
ATOM 1120 O O . LEU A 1 140 ? 37.887 24.986 7.482 1.00 4.21 135 LEU A O 1
ATOM 1125 N N . GLU A 1 141 ? 37.390 23.429 5.944 1.00 4.82 136 GLU A N 1
ATOM 1126 C CA . GLU A 1 141 ? 38.307 23.965 4.998 1.00 4.69 136 GLU A CA 1
ATOM 1127 C C . GLU A 1 141 ? 37.721 25.256 4.383 1.00 3.46 136 GLU A C 1
ATOM 1128 O O . GLU A 1 141 ? 36.524 25.357 4.094 1.00 4.02 136 GLU A O 1
ATOM 1134 N N . LEU A 1 142 ? 38.587 26.232 4.176 1.00 3.61 137 LEU A N 1
ATOM 1135 C CA . LEU A 1 142 ? 38.178 27.500 3.666 1.00 3.34 137 LEU A CA 1
ATOM 1136 C C . LEU A 1 142 ? 38.044 27.406 2.137 1.00 7.20 137 LEU A C 1
ATOM 1137 O O . LEU A 1 142 ? 38.923 27.831 1.387 1.00 7.48 137 LEU A O 1
ATOM 1142 N N . ILE A 1 143 ? 36.916 26.837 1.713 1.00 5.74 138 ILE A N 1
ATOM 1143 C CA . ILE A 1 143 ? 36.588 26.642 0.294 1.00 5.02 138 ILE A CA 1
ATOM 1144 C C . ILE A 1 143 ? 35.138 27.074 0.135 1.00 5.12 138 ILE A C 1
ATOM 1145 O O . ILE A 1 143 ? 34.236 26.452 0.655 1.00 6.56 138 ILE A O 1
ATOM 1150 N N . SER A 1 144 ? 34.946 28.161 -0.584 1.00 4.24 139 SER A N 1
ATOM 1151 C CA . SER A 1 144 ? 33.651 28.804 -0.698 1.00 8.12 139 SER A CA 1
ATOM 1152 C C . SER A 1 144 ? 32.672 27.907 -1.430 1.00 7.49 139 SER A C 1
ATOM 1153 O O . SER A 1 144 ? 32.994 27.397 -2.535 1.00 7.18 139 SER A O 1
ATOM 1156 N N . GLY A 1 145 ? 31.515 27.696 -0.826 1.00 6.61 140 GLY A N 1
ATOM 1157 C CA . GLY A 1 145 ? 30.382 26.976 -1.424 1.00 8.52 140 GLY A CA 1
ATOM 1158 C C . GLY A 1 145 ? 30.369 25.469 -1.263 1.00 9.61 140 GLY A C 1
ATOM 1159 O O . GLY A 1 145 ? 29.404 24.816 -1.622 1.00 12.56 140 GLY A O 1
ATOM 1160 N N . LYS A 1 146 ? 31.443 24.913 -0.716 1.00 5.85 141 LYS A N 1
ATOM 1161 C CA . LYS A 1 146 ? 31.599 23.471 -0.601 1.00 5.96 141 LYS A CA 1
ATOM 1162 C C . LYS A 1 146 ? 30.844 22.912 0.593 1.00 6.41 141 LYS A C 1
ATOM 1163 O O . LYS A 1 146 ? 31.014 23.370 1.727 1.00 5.96 141 LYS A O 1
ATOM 1169 N N . ASP A 1 147 ? 30.051 21.879 0.355 1.00 6.67 142 ASP A N 1
ATOM 1170 C CA . ASP A 1 147 ? 29.424 21.167 1.477 1.00 7.50 142 ASP A CA 1
ATOM 1171 C C . ASP A 1 147 ? 30.460 20.353 2.233 1.00 7.71 142 ASP A C 1
ATOM 1172 O O . ASP A 1 147 ? 31.245 19.616 1.635 1.00 6.35 142 ASP A O 1
ATOM 1177 N N . GLN A 1 148 ? 30.414 20.436 3.568 1.00 4.67 143 GLN A N 1
ATOM 1178 C CA . GLN A 1 148 ? 31.356 19.710 4.411 1.00 6.41 143 GLN A CA 1
ATOM 1179 C C . GLN A 1 148 ? 30.568 18.930 5.446 1.00 6.08 143 GLN A C 1
ATOM 1180 O O . GLN A 1 148 ? 30.298 19.422 6.525 1.00 5.68 143 GLN A O 1
ATOM 1186 N N . PRO A 1 149 ? 30.161 17.699 5.110 1.00 5.74 144 PRO A N 1
ATOM 1187 C CA . PRO A 1 149 ? 29.341 16.875 5.999 1.00 7.14 144 PRO A CA 1
ATOM 1188 C C . PRO A 1 149 ? 30.084 16.415 7.230 1.00 6.63 144 PRO A C 1
ATOM 1189 O O . PRO A 1 149 ? 31.192 15.901 7.089 1.00 4.91 144 PRO A O 1
ATOM 1193 N N . GLN A 1 150 ? 29.460 16.583 8.392 1.00 5.46 145 GLN A N 1
ATOM 1194 C CA . GLN A 1 150 ? 29.960 16.119 9.669 1.00 6.81 145 GLN A CA 1
ATOM 1195 C C . GLN A 1 150 ? 28.828 15.473 10.482 1.00 6.43 145 GLN A C 1
ATOM 1196 O O . GLN A 1 150 ? 27.671 15.466 10.058 1.00 6.79 145 GLN A O 1
ATOM 1202 N N . VAL A 1 151 ? 29.183 14.825 11.581 1.00 2.91 146 VAL A N 1
ATOM 1203 C CA . VAL A 1 151 ? 28.145 14.206 12.450 1.00 4.88 146 VAL A CA 1
ATOM 1204 C C . VAL A 1 151 ? 27.050 15.207 12.845 1.00 5.80 146 VAL A C 1
ATOM 1205 O O . VAL A 1 151 ? 25.881 14.906 12.740 1.00 7.50 146 VAL A O 1
ATOM 1209 N N . PRO A 1 152 ? 27.414 16.416 13.315 1.00 6.56 147 PRO A N 1
ATOM 1210 C CA . PRO A 1 152 ? 26.325 17.313 13.717 1.00 6.05 147 PRO A CA 1
ATOM 1211 C C . PRO A 1 152 ? 25.367 17.771 12.621 1.00 7.59 147 PRO A C 1
ATOM 1212 O O . PRO A 1 152 ? 24.205 18.001 12.886 1.00 5.66 147 PRO A O 1
ATOM 1216 N N . CYS A 1 153 ? 25.860 17.883 11.398 1.00 6.56 148 CYS A N 1
ATOM 1217 C CA . CYS A 1 153 ? 25.167 18.542 10.300 1.00 5.84 148 CYS A CA 1
ATOM 1218 C C . CYS A 1 153 ? 26.109 18.650 9.099 1.00 6.46 148 CYS A C 1
ATOM 1219 O O . CYS A 1 153 ? 27.302 18.302 9.189 1.00 4.74 148 CYS A O 1
ATOM 1222 N N . VAL A 1 154 ? 25.582 19.153 7.991 1.00 5.27 149 VAL A N 1
ATOM 1223 C CA . VAL A 1 154 ? 26.432 19.595 6.896 1.00 6.61 149 VAL A CA 1
ATOM 1224 C C . VAL A 1 154 ? 26.735 21.088 7.107 1.00 8.85 149 VAL A C 1
ATOM 1225 O O . VAL A 1 154 ? 25.820 21.916 7.227 1.00 9.12 149 VAL A O 1
ATOM 1229 N N . PHE A 1 155 ? 28.013 21.422 7.136 1.00 5.67 150 PHE A N 1
ATOM 1230 C CA . PHE A 1 155 ? 28.425 22.812 7.227 1.00 5.10 150 PHE A CA 1
ATOM 1231 C C . PHE A 1 155 ? 28.772 23.362 5.827 1.00 5.68 150 PHE A C 1
ATOM 1232 O O . PHE A 1 155 ? 29.163 22.617 4.927 1.00 5.54 150 PHE A O 1
ATOM 1240 N N . ARG A 1 156 ? 28.706 24.672 5.682 1.00 4.14 151 ARG A N 1
ATOM 1241 C CA . ARG A 1 156 ? 29.125 25.307 4.437 1.00 6.69 151 ARG A CA 1
ATOM 1242 C C . ARG A 1 156 ? 29.698 26.669 4.756 1.00 6.37 151 ARG A C 1
ATOM 1243 O O . ARG A 1 156 ? 29.087 27.470 5.485 1.00 7.83 151 ARG A O 1
ATOM 1251 N N . LEU A 1 157 ? 30.879 26.917 4.217 1.00 5.56 152 LEU A N 1
ATOM 1252 C CA . LEU A 1 157 ? 31.453 28.241 4.224 1.00 5.37 152 LEU A CA 1
ATOM 1253 C C . LEU A 1 157 ? 31.293 28.871 2.861 1.00 9.11 152 LEU A C 1
ATOM 1254 O O . LEU A 1 157 ? 31.613 28.234 1.851 1.00 7.11 152 LEU A O 1
ATOM 1259 N N . THR A 1 158 ? 30.862 30.130 2.839 1.00 9.23 153 THR A N 1
ATOM 1260 C CA . THR A 1 158 ? 30.779 30.902 1.583 1.00 7.49 153 THR A CA 1
ATOM 1261 C C . THR A 1 158 ? 31.495 32.241 1.764 1.00 11.73 153 THR A C 1
ATOM 1262 O O . THR A 1 158 ? 31.320 32.889 2.797 1.00 9.50 153 THR A O 1
ATOM 1266 N N . GLU A 1 159 ? 32.275 32.639 0.754 1.00 7.47 154 GLU A N 1
ATOM 1267 C CA . GLU A 1 159 ? 32.983 33.909 0.731 1.00 8.81 154 GLU A CA 1
ATOM 1268 C C . GLU A 1 159 ? 32.230 34.869 -0.192 1.00 10.17 154 GLU A C 1
ATOM 1269 O O . GLU A 1 159 ? 31.833 34.482 -1.285 1.00 8.75 154 GLU A O 1
ATOM 1275 N N . GLU A 1 160 ? 32.098 36.116 0.247 1.00 11.44 155 GLU A N 1
ATOM 1276 C CA . GLU A 1 160 ? 31.534 37.203 -0.571 1.00 13.19 155 GLU A CA 1
ATOM 1277 C C . GLU A 1 160 ? 32.147 38.529 -0.089 1.00 16.37 155 GLU A C 1
ATOM 1278 O O . GLU A 1 160 ? 31.988 38.892 1.066 1.00 13.99 155 GLU A O 1
ATOM 1284 N N . ASN A 1 161 ? 32.872 39.200 -0.975 1.00 17.15 156 ASN A N 1
ATOM 1285 C CA . ASN A 1 161 ? 33.372 40.575 -0.742 1.00 19.64 156 ASN A CA 1
ATOM 1286 C C . ASN A 1 161 ? 34.262 40.723 0.522 1.00 19.19 156 ASN A C 1
ATOM 1287 O O . ASN A 1 161 ? 34.224 41.740 1.220 1.00 20.62 156 ASN A O 1
ATOM 1292 N N . GLY A 1 162 ? 35.064 39.707 0.807 1.00 14.11 157 GLY A N 1
ATOM 1293 C CA . GLY A 1 162 ? 36.002 39.746 1.934 1.00 16.60 157 GLY A CA 1
ATOM 1294 C C . GLY A 1 162 ? 35.452 39.233 3.254 1.00 13.48 157 GLY A C 1
ATOM 1295 O O . GLY A 1 162 ? 36.153 39.218 4.252 1.00 15.49 157 GLY A O 1
ATOM 1296 N N . PHE A 1 163 ? 34.183 38.841 3.233 1.00 11.63 158 PHE A N 1
ATOM 1297 C CA . PHE A 1 163 ? 33.513 38.189 4.374 1.00 9.54 158 PHE A CA 1
ATOM 1298 C C . PHE A 1 163 ? 33.241 36.722 4.080 1.00 8.49 158 PHE A C 1
ATOM 1299 O O . PHE A 1 163 ? 32.952 36.337 2.953 1.00 8.84 158 PHE A O 1
ATOM 1307 N N . TRP A 1 164 ? 33.391 35.917 5.132 1.00 6.29 159 TRP A N 1
ATOM 1308 C CA . TRP A 1 164 ? 33.106 34.513 5.123 1.00 6.62 159 TRP A CA 1
ATOM 1309 C C . TRP A 1 164 ? 31.857 34.292 5.984 1.00 7.88 159 TRP A C 1
ATOM 1310 O O . TRP A 1 164 ? 31.653 34.959 7.025 1.00 7.85 159 TRP A O 1
ATOM 1321 N N . TYR A 1 165 ? 31.037 33.333 5.552 1.00 5.47 160 TYR A N 1
ATOM 1322 C CA . TYR A 1 165 ? 29.731 33.055 6.158 1.00 6.26 160 TYR A CA 1
ATOM 1323 C C . TYR A 1 165 ? 29.642 31.572 6.426 1.00 6.80 160 TYR A C 1
ATOM 1324 O O . TYR A 1 165 ? 29.756 30.769 5.490 1.00 5.75 160 TYR A O 1
ATOM 1333 N N . LEU A 1 166 ? 29.532 31.217 7.710 1.00 4.57 161 LEU A N 1
ATOM 1334 C CA . LEU A 1 166 ? 29.391 29.801 8.127 1.00 4.84 161 LEU A CA 1
ATOM 1335 C C 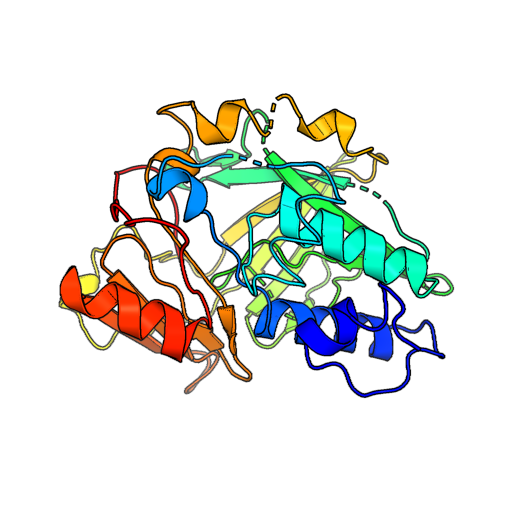. LEU A 1 166 ? 27.894 29.504 8.325 1.00 6.00 161 LEU A C 1
ATOM 1336 O O . LEU A 1 166 ? 27.220 30.125 9.167 1.00 3.41 161 LEU A O 1
ATOM 1341 N N . ASP A 1 167 ? 27.411 28.533 7.557 1.00 5.98 162 ASP A N 1
ATOM 1342 C CA . ASP A 1 167 ? 26.010 28.109 7.579 1.00 3.55 162 ASP A CA 1
ATOM 1343 C C . ASP A 1 167 ? 25.980 26.593 7.843 1.00 4.99 162 ASP A C 1
ATOM 1344 O O . ASP A 1 167 ? 26.997 25.898 7.721 1.00 4.50 162 ASP A O 1
ATOM 1349 N N . GLN A 1 168 ? 24.803 26.085 8.150 1.00 4.73 163 GLN A N 1
ATOM 1350 C CA . GLN A 1 168 ? 24.596 24.645 8.350 1.00 5.98 163 GLN A CA 1
ATOM 1351 C C . GLN A 1 168 ? 23.246 24.229 7.787 1.00 9.14 163 GLN A C 1
ATOM 1352 O O . GLN A 1 168 ? 22.296 25.025 7.791 1.00 5.97 163 GLN A O 1
ATOM 1358 N N . ILE A 1 169 ? 23.191 22.970 7.353 1.00 4.86 164 ILE A N 1
ATOM 1359 C CA . ILE A 1 169 ? 21.987 22.295 6.928 1.00 6.69 164 ILE A CA 1
ATOM 1360 C C . ILE A 1 169 ? 21.716 21.253 8.009 1.00 4.76 164 ILE A C 1
ATOM 1361 O O . ILE A 1 169 ? 22.525 20.323 8.275 1.00 7.24 164 ILE A O 1
ATOM 1366 N N . ARG A 1 170 ? 20.607 21.479 8.684 1.00 7.61 165 ARG A N 1
ATOM 1367 C CA . ARG A 1 170 ? 20.282 20.741 9.897 1.00 8.76 165 ARG A CA 1
ATOM 1368 C C . ARG A 1 170 ? 19.352 19.547 9.555 1.00 11.37 165 ARG A C 1
ATOM 1369 O O . ARG A 1 170 ? 18.680 19.535 8.513 1.00 13.17 165 ARG A O 1
ATOM 1377 N N . ARG A 1 171 ? 19.327 18.553 10.426 1.00 10.73 166 ARG A N 1
ATOM 1378 C CA . ARG A 1 171 ? 18.389 17.425 10.296 1.00 11.73 166 ARG A CA 1
ATOM 1379 C C . ARG A 1 171 ? 17.007 17.780 10.837 1.00 10.49 166 ARG A C 1
ATOM 1380 O O . ARG A 1 171 ? 16.823 18.749 11.550 1.00 8.13 166 ARG A O 1
ATOM 1388 N N . GLU A 1 172 ? 16.012 16.953 10.506 1.00 8.31 167 GLU A N 1
ATOM 1389 C CA . GLU A 1 172 ? 14.749 17.019 11.212 1.00 9.92 167 GLU A CA 1
ATOM 1390 C C . GLU A 1 172 ? 14.967 16.754 12.689 1.00 8.07 167 GLU A C 1
ATOM 1391 O O . GLU A 1 172 ? 15.927 16.095 13.068 1.00 10.30 167 GLU A O 1
ATOM 1397 N N . GLN A 1 173 ? 14.065 17.268 13.503 1.00 9.63 168 GLN A N 1
ATOM 1398 C CA . GLN A 1 173 ? 14.173 17.123 14.952 1.00 9.79 168 GLN A CA 1
ATOM 1399 C C . GLN A 1 173 ? 12.969 16.341 15.472 1.00 9.64 168 GLN A C 1
ATOM 1400 O O . GLN A 1 173 ? 11.804 16.626 15.094 1.00 11.77 168 GLN A O 1
ATOM 1406 N N . TYR A 1 174 ? 13.263 15.333 16.283 1.00 7.52 169 TYR A N 1
ATOM 1407 C CA . TYR A 1 174 ? 12.237 14.602 17.017 1.00 6.15 169 TYR A CA 1
ATOM 1408 C C . TYR A 1 174 ? 12.342 15.018 18.476 1.00 8.15 169 TYR A C 1
ATOM 1409 O O . TYR A 1 174 ? 13.382 14.817 19.093 1.00 6.43 169 TYR A O 1
ATOM 1418 N N . ILE A 1 175 ? 11.263 15.625 18.978 1.00 7.43 170 ILE A N 1
ATOM 1419 C CA . ILE A 1 175 ? 11.150 16.124 20.363 1.00 8.71 170 ILE A CA 1
ATOM 1420 C C . ILE A 1 175 ? 10.061 15.265 21.054 1.00 9.24 170 ILE A C 1
ATOM 1421 O O . ILE A 1 175 ? 8.856 15.487 20.892 1.00 6.23 170 ILE A O 1
ATOM 1426 N N . PRO A 1 176 ? 10.493 14.210 21.756 1.00 7.73 171 PRO A N 1
ATOM 1427 C CA . PRO A 1 176 ? 9.496 13.361 22.386 1.00 8.79 171 PRO A CA 1
ATOM 1428 C C . PRO A 1 176 ? 8.648 14.008 23.477 1.00 9.43 171 PRO A C 1
ATOM 1429 O O . PRO A 1 176 ? 7.501 13.593 23.716 1.00 9.84 171 PRO A O 1
ATOM 1433 N N . ASN A 1 177 ? 9.214 14.981 24.173 1.00 10.90 172 ASN A N 1
ATOM 1434 C CA . ASN A 1 177 ? 8.455 15.713 25.181 1.00 8.61 172 ASN A CA 1
ATOM 1435 C C . ASN A 1 177 ? 7.865 16.965 24.572 1.00 5.46 172 ASN A C 1
ATOM 1436 O O . ASN A 1 177 ? 8.522 18.006 24.511 1.00 4.04 172 ASN A O 1
ATOM 1441 N N . GLU A 1 178 ? 6.607 16.862 24.152 1.00 4.07 173 GLU A N 1
ATOM 1442 C CA . GLU A 1 178 ? 5.972 17.937 23.409 1.00 4.84 173 GLU A CA 1
ATOM 1443 C C . GLU A 1 178 ? 5.583 19.175 24.239 1.00 4.19 173 GLU A C 1
ATOM 1444 O O . GLU A 1 178 ? 5.244 20.231 23.655 1.00 7.30 173 GLU A O 1
ATOM 1450 N N . GLU A 1 179 ? 5.756 19.096 25.557 1.00 5.68 174 GLU A N 1
ATOM 1451 C CA . GLU A 1 179 ? 5.621 20.272 26.415 1.00 6.54 174 GLU A CA 1
ATOM 1452 C C . GLU A 1 179 ? 6.639 21.349 26.048 1.00 5.83 174 GLU A C 1
ATOM 1453 O O . GLU A 1 179 ? 6.460 22.489 26.409 1.00 8.99 174 GLU A O 1
ATOM 1459 N N . PHE A 1 180 ? 7.691 20.944 25.318 1.00 3.79 175 PHE A N 1
ATOM 1460 C CA . PHE A 1 180 ? 8.744 21.849 24.853 1.00 6.57 175 PHE A CA 1
ATOM 1461 C C . PHE A 1 180 ? 8.689 22.246 23.387 1.00 9.04 175 PHE A C 1
ATOM 1462 O O . PHE A 1 180 ? 9.591 22.928 22.891 1.00 7.18 175 PHE A O 1
ATOM 1470 N N . LEU A 1 181 ? 7.653 21.805 22.660 1.00 4.82 176 LEU A N 1
ATOM 1471 C CA . LEU A 1 181 ? 7.608 22.073 21.256 1.00 4.85 176 LEU A CA 1
ATOM 1472 C C . LEU A 1 181 ? 7.699 23.602 20.966 1.00 5.82 176 LEU A C 1
ATOM 1473 O O . LEU A 1 181 ? 8.234 23.984 19.932 1.00 7.60 176 LEU A O 1
ATOM 1478 N N . HIS A 1 182 ? 7.108 24.418 21.847 1.00 4.83 177 HIS A N 1
ATOM 1479 C CA . HIS A 1 182 ? 7.026 25.864 21.648 1.00 6.86 177 HIS A CA 1
ATOM 1480 C C . HIS A 1 182 ? 8.142 26.623 22.362 1.00 6.33 177 HIS A C 1
ATOM 1481 O O . HIS A 1 182 ? 8.088 27.876 22.501 1.00 8.91 177 HIS A O 1
ATOM 1488 N N . SER A 1 183 ? 9.167 25.895 22.808 1.00 7.57 178 SER A N 1
ATOM 1489 C CA . SER A 1 183 ? 10.288 26.482 23.525 1.00 6.33 178 SER A CA 1
ATOM 1490 C C . SER A 1 183 ? 11.090 27.445 22.625 1.00 5.49 178 SER A C 1
ATOM 1491 O O . SER A 1 183 ? 11.308 27.169 21.447 1.00 8.40 178 SER A O 1
ATOM 1494 N N . ASP A 1 184 ? 11.511 28.560 23.211 1.00 9.73 179 ASP A N 1
ATOM 1495 C CA . ASP A 1 184 ? 12.390 29.534 22.550 1.00 11.25 179 ASP A CA 1
ATOM 1496 C C . ASP A 1 184 ? 13.782 28.965 22.256 1.00 10.39 179 ASP A C 1
ATOM 1497 O O . ASP A 1 184 ? 14.602 29.634 21.601 1.00 8.12 179 ASP A O 1
ATOM 1502 N N . LEU A 1 185 ? 14.052 27.765 22.789 1.00 7.07 180 LEU A N 1
ATOM 1503 C CA . LEU A 1 185 ? 15.315 27.065 22.553 1.00 7.19 180 LEU A CA 1
ATOM 1504 C C . LEU A 1 185 ? 15.408 26.368 21.199 1.00 7.75 180 LEU A C 1
ATOM 1505 O O . LEU A 1 185 ? 16.486 26.015 20.775 1.00 4.52 180 LEU A O 1
ATOM 1510 N N . LEU A 1 186 ? 14.279 26.183 20.518 1.00 5.88 181 LEU A N 1
ATOM 1511 C CA . LEU A 1 186 ? 14.246 25.379 19.291 1.00 7.16 181 LEU A CA 1
ATOM 1512 C C . LEU A 1 186 ? 14.392 26.198 17.997 1.00 13.10 181 LEU A C 1
ATOM 1513 O O . LEU A 1 186 ? 13.682 27.183 17.810 1.00 9.16 181 LEU A O 1
ATOM 1518 N N . GLU A 1 187 ? 15.383 25.805 17.177 1.00 16.14 182 GLU A N 1
ATOM 1519 C CA . GLU A 1 187 ? 15.556 26.264 15.801 1.00 15.35 182 GLU A CA 1
ATOM 1520 C C . GLU A 1 187 ? 14.675 25.333 14.958 1.00 15.93 182 GLU A C 1
ATOM 1521 O O . GLU A 1 187 ? 14.860 24.119 14.974 1.00 14.65 182 GLU A O 1
ATOM 1527 N N . ASP A 1 188 ? 13.687 25.901 14.274 1.00 17.94 183 ASP A N 1
ATOM 1528 C CA . ASP A 1 188 ? 12.754 25.073 13.490 1.00 21.88 183 ASP A CA 1
ATOM 1529 C C . ASP A 1 188 ? 13.244 24.844 12.053 1.00 20.07 183 ASP A C 1
ATOM 1530 O O . ASP A 1 188 ? 12.899 23.843 11.429 1.00 19.28 183 ASP A O 1
ATOM 1535 N N . SER A 1 189 ? 14.036 25.770 11.528 1.00 18.72 184 SER A N 1
ATOM 1536 C CA . SER A 1 189 ? 14.473 25.672 10.143 1.00 18.96 184 SER A CA 1
ATOM 1537 C C . SER A 1 189 ? 15.645 24.694 9.984 1.00 17.57 184 SER A C 1
ATOM 1538 O O . SER A 1 189 ? 16.511 24.595 10.854 1.00 16.91 184 SER A O 1
ATOM 1541 N N . LYS A 1 190 ? 15.635 23.978 8.864 1.00 17.00 185 LYS A N 1
ATOM 1542 C CA . LYS A 1 190 ? 16.741 23.122 8.486 1.00 17.89 185 LYS A CA 1
ATOM 1543 C C . LYS A 1 190 ? 17.954 23.925 7.996 1.00 16.04 185 LYS A C 1
ATOM 1544 O O . LYS A 1 190 ? 19.049 23.406 8.025 1.00 20.80 185 LYS A O 1
ATOM 1550 N N . TYR A 1 191 ? 17.780 25.173 7.578 1.00 13.73 186 TYR A N 1
ATOM 1551 C CA A TYR A 1 191 ? 18.887 26.013 7.123 0.50 12.53 186 TYR A CA 1
ATOM 1552 C CA B TYR A 1 191 ? 18.923 25.991 7.154 0.50 13.68 186 TYR A CA 1
ATOM 1553 C C . TYR A 1 191 ? 19.141 27.100 8.156 1.00 12.55 186 TYR A C 1
ATOM 1554 O O . TYR A 1 191 ? 18.235 27.843 8.480 1.00 12.55 186 TYR A O 1
ATOM 1571 N N . ARG A 1 192 ? 20.358 27.183 8.677 1.00 5.52 187 ARG A N 1
ATOM 1572 C CA . ARG A 1 192 ? 20.674 28.148 9.709 1.00 5.26 187 ARG A CA 1
ATOM 1573 C C . ARG A 1 192 ? 22.037 28.804 9.428 1.00 5.86 187 ARG A C 1
ATOM 1574 O O . ARG A 1 192 ? 23.037 28.118 9.211 1.00 4.52 187 ARG A O 1
ATOM 1582 N N . LYS A 1 193 ? 22.012 30.135 9.413 1.00 4.69 188 LYS A N 1
ATOM 1583 C CA . LYS A 1 193 ? 23.201 30.985 9.408 1.00 6.31 188 LYS A CA 1
ATOM 1584 C C . LYS A 1 193 ? 23.751 30.983 10.825 1.00 6.92 188 LYS A C 1
ATOM 1585 O O . LYS A 1 193 ? 23.024 31.247 11.786 1.00 4.97 188 LYS A O 1
ATOM 1591 N N . ILE A 1 194 ? 25.044 30.701 10.941 1.00 5.50 189 ILE A N 1
ATOM 1592 C CA . ILE A 1 194 ? 25.690 30.614 12.271 1.00 3.49 189 ILE A CA 1
ATOM 1593 C C . ILE A 1 194 ? 26.462 31.911 12.600 1.00 5.57 189 ILE A C 1
ATOM 1594 O O . ILE A 1 194 ? 26.102 32.663 13.521 1.00 6.41 189 ILE A O 1
ATOM 1599 N N . TYR A 1 195 ? 27.501 32.196 11.834 1.00 4.31 190 TYR A N 1
ATOM 1600 C CA . TYR A 1 195 ? 28.243 33.444 11.992 1.00 5.89 190 TYR A CA 1
ATOM 1601 C C . TYR A 1 195 ? 28.966 33.832 10.703 1.00 8.15 190 TYR A C 1
ATOM 1602 O O . TYR A 1 195 ? 29.006 33.049 9.732 1.00 6.17 190 TYR A O 1
ATOM 1611 N N . SER A 1 196 ? 29.434 35.075 10.673 1.00 6.70 191 SER A N 1
ATOM 1612 C CA . SER A 1 196 ? 30.276 35.563 9.587 1.00 5.04 191 SER A CA 1
ATOM 1613 C C . SER A 1 196 ? 31.581 36.095 10.181 1.00 5.62 191 SER A C 1
ATOM 1614 O O . SER A 1 196 ? 31.647 36.391 11.382 1.00 9.41 191 SER A O 1
ATOM 1617 N N . PHE A 1 197 ? 32.611 36.189 9.360 1.00 7.84 192 PHE A N 1
ATOM 1618 C CA . PHE A 1 197 ? 33.925 36.610 9.856 1.00 6.09 192 PHE A CA 1
ATOM 1619 C C . PHE A 1 197 ? 34.772 37.030 8.680 1.00 9.30 192 PHE A C 1
ATOM 1620 O O . PHE A 1 197 ? 34.369 36.873 7.516 1.00 10.78 192 PHE A O 1
ATOM 1628 N N . THR A 1 198 ? 35.906 37.647 8.983 1.00 7.06 193 THR A N 1
ATOM 1629 C CA . THR A 1 198 ? 36.937 37.899 7.997 1.00 7.43 193 THR A CA 1
ATOM 1630 C C . THR A 1 198 ? 38.242 37.200 8.438 1.00 5.68 193 THR A C 1
ATOM 1631 O O . THR A 1 198 ? 38.396 36.799 9.598 1.00 6.50 193 THR A O 1
ATOM 1635 N N . LEU A 1 199 ? 39.183 37.098 7.497 1.00 7.29 194 LEU A N 1
ATOM 1636 C CA . LEU A 1 199 ? 40.483 36.491 7.734 1.00 8.02 194 LEU A CA 1
ATOM 1637 C C . LEU A 1 199 ? 41.561 37.464 8.285 1.00 5.70 194 LEU A C 1
ATOM 1638 O O . LEU A 1 199 ? 42.741 37.131 8.341 1.00 8.82 194 LEU A O 1
ATOM 1643 N N . LYS A 1 200 ? 41.138 38.656 8.697 1.00 7.98 195 LYS A N 1
ATOM 1644 C CA . LYS A 1 200 ? 42.050 39.626 9.267 1.00 7.67 195 LYS A CA 1
ATOM 1645 C C . LYS A 1 200 ? 42.602 39.116 10.602 1.00 7.34 195 LYS A C 1
ATOM 1646 O O . LYS A 1 200 ? 41.833 38.884 11.525 1.00 6.77 195 LYS A O 1
ATOM 1652 N N . PRO A 1 201 ? 43.931 38.981 10.707 1.00 6.01 196 PRO A N 1
ATOM 1653 C CA . PRO A 1 201 ? 44.497 38.529 11.962 1.00 6.85 196 PRO A CA 1
ATOM 1654 C C . PRO A 1 201 ? 44.203 39.473 13.138 1.00 6.59 196 PRO A C 1
ATOM 1655 O O . PRO A 1 201 ? 44.311 40.728 13.013 1.00 5.09 196 PRO A O 1
ATOM 1659 N N . ARG A 1 202 ? 43.802 38.851 14.246 1.00 4.23 197 ARG A N 1
ATOM 1660 C CA . ARG A 1 202 ? 43.463 39.536 15.479 1.00 3.42 197 ARG A CA 1
ATOM 1661 C C . ARG A 1 202 ? 44.418 39.192 16.605 1.00 3.64 197 ARG A C 1
ATOM 1662 O O . ARG A 1 202 ? 45.172 38.212 16.531 1.00 5.61 197 ARG A O 1
ATOM 1670 N N . THR A 1 203 ? 44.432 40.042 17.636 1.00 3.83 198 THR A N 1
ATOM 1671 C CA . THR A 1 203 ? 45.037 39.698 18.943 1.00 4.59 198 THR A CA 1
ATOM 1672 C C . THR A 1 203 ? 43.951 39.721 19.992 1.00 4.88 198 THR A C 1
ATOM 1673 O O . THR A 1 203 ? 42.848 40.245 19.757 1.00 6.27 198 THR A O 1
ATOM 1677 N N . ILE A 1 204 ? 44.227 39.173 21.170 1.00 6.05 199 ILE A N 1
ATOM 1678 C CA . ILE A 1 204 ? 43.183 39.059 22.172 1.00 6.62 199 ILE A CA 1
ATOM 1679 C C . ILE A 1 204 ? 42.685 40.418 22.638 1.00 6.68 199 ILE A C 1
ATOM 1680 O O . ILE A 1 204 ? 41.526 40.563 23.044 1.00 7.39 199 ILE A O 1
ATOM 1685 N N . GLU A 1 205 ? 43.566 41.418 22.532 1.00 5.27 200 GLU A N 1
ATOM 1686 C CA . GLU A 1 205 ? 43.229 42.803 22.879 1.00 3.81 200 GLU A CA 1
ATOM 1687 C C . GLU A 1 205 ? 42.015 43.328 22.145 1.00 6.48 200 GLU A C 1
ATOM 1688 O O . GLU A 1 205 ? 41.248 44.071 22.704 1.00 6.36 200 GLU A O 1
ATOM 1694 N N . ASP A 1 206 ? 41.863 42.900 20.894 1.00 3.96 201 ASP A N 1
ATOM 1695 C CA . ASP A 1 206 ? 40.726 43.271 20.040 1.00 4.23 201 ASP A CA 1
ATOM 1696 C C . ASP A 1 206 ? 39.363 42.846 20.602 1.00 4.45 201 ASP A C 1
ATOM 1697 O O . ASP A 1 206 ? 38.342 43.354 20.155 1.00 6.74 201 ASP A O 1
ATOM 1702 N N . PHE A 1 207 ? 39.330 41.900 21.531 1.00 5.98 202 PHE A N 1
ATOM 1703 C CA . PHE A 1 207 ? 3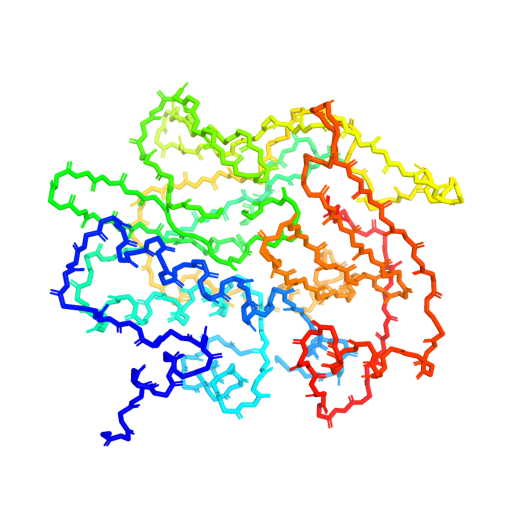8.067 41.361 22.059 1.00 5.88 202 PHE A CA 1
ATOM 1704 C C . PHE A 1 207 ? 37.735 41.881 23.448 1.00 5.41 202 PHE A C 1
ATOM 1705 O O . PHE A 1 207 ? 36.666 41.571 23.981 1.00 4.74 202 PHE A O 1
ATOM 1713 N N . GLU A 1 208 ? 38.627 42.661 24.041 1.00 5.96 203 GLU A N 1
ATOM 1714 C CA . GLU A 1 208 ? 38.407 43.106 25.419 1.00 4.85 203 GLU A CA 1
ATOM 1715 C C . GLU A 1 208 ? 37.144 43.951 25.660 1.00 5.61 203 GLU A C 1
ATOM 1716 O O . GLU A 1 208 ? 36.442 43.720 26.634 1.00 5.28 203 GLU A O 1
ATOM 1722 N N . SER A 1 209 ? 36.864 44.937 24.812 1.00 6.11 204 SER A N 1
ATOM 1723 C CA A SER A 1 209 ? 35.685 45.780 24.989 0.50 5.56 204 SER A CA 1
ATOM 1724 C CA B SER A 1 209 ? 35.689 45.774 24.990 0.50 8.76 204 SER A CA 1
ATOM 1725 C C . SER A 1 209 ? 34.395 44.931 24.991 1.00 5.41 204 SER A C 1
ATOM 1726 O O . SER A 1 209 ? 33.474 45.150 25.811 1.00 8.35 204 SER A O 1
ATOM 1739 N N . ASN A 1 211 ? 34.353 41.627 25.654 1.00 8.07 206 ASN A N 1
ATOM 1740 C CA . ASN A 1 211 ? 34.452 40.785 26.851 1.00 6.87 206 ASN A CA 1
ATOM 1741 C C . ASN A 1 211 ? 33.760 41.449 28.057 1.00 5.85 206 ASN A C 1
ATOM 1742 O O . ASN A 1 211 ? 33.014 40.823 28.788 1.00 7.47 206 ASN A O 1
ATOM 1747 N N . THR A 1 212 ? 34.015 42.726 28.252 1.00 6.44 207 THR A N 1
ATOM 1748 C CA . THR A 1 212 ? 33.343 43.456 29.319 1.00 6.21 207 THR A CA 1
ATOM 1749 C C . THR A 1 212 ? 31.858 43.642 29.061 1.00 6.55 207 THR A C 1
ATOM 1750 O O . THR A 1 212 ? 31.035 43.333 29.911 1.00 7.18 207 THR A O 1
ATOM 1754 N N . TYR A 1 213 ? 31.515 44.137 27.874 1.00 5.83 208 TYR A N 1
ATOM 1755 C CA . TYR A 1 213 ? 30.145 44.515 27.555 1.00 7.47 208 TYR A CA 1
ATOM 1756 C C . TYR A 1 213 ? 29.191 43.306 27.548 1.00 3.82 208 TYR A C 1
ATOM 1757 O O . TYR A 1 213 ? 28.036 43.410 28.022 1.00 6.93 208 TYR A O 1
ATOM 1766 N N . LEU A 1 214 ? 29.657 42.171 27.027 1.00 5.68 209 LEU A N 1
ATOM 1767 C CA . LEU A 1 214 ? 28.836 40.947 27.002 1.00 6.52 209 LEU A CA 1
ATOM 1768 C C . LEU A 1 214 ? 28.493 40.430 28.415 1.00 5.95 209 LEU A C 1
ATOM 1769 O O . LEU A 1 214 ? 27.494 39.714 28.575 1.00 7.75 209 LEU A O 1
ATOM 1774 N N . GLN A 1 215 ? 29.295 40.801 29.422 1.00 7.14 210 GLN A N 1
ATOM 1775 C CA . GLN A 1 215 ? 29.030 40.418 30.850 1.00 11.48 210 GLN A CA 1
ATOM 1776 C C . GLN A 1 215 ? 28.117 41.348 31.600 1.00 13.79 210 GLN A C 1
ATOM 1777 O O . GLN A 1 215 ? 27.646 41.003 32.676 1.00 12.12 210 GLN A O 1
ATOM 1783 N N . THR A 1 216 ? 27.953 42.565 31.095 1.00 14.52 211 THR A N 1
ATOM 1784 C CA . THR A 1 216 ? 27.243 43.603 31.815 1.00 14.04 211 THR A CA 1
ATOM 1785 C C . THR A 1 216 ? 25.959 44.061 31.121 1.00 14.93 211 THR A C 1
ATOM 1786 O O . THR A 1 216 ? 24.985 44.397 31.789 1.00 19.91 211 THR A O 1
ATOM 1790 N N . SER A 1 217 ? 25.936 44.074 29.798 1.00 14.74 212 SER A N 1
ATOM 1791 C CA . SER A 1 217 ? 24.803 44.604 29.059 1.00 16.16 212 SER A CA 1
ATOM 1792 C C . SER A 1 217 ? 23.543 43.762 29.241 1.00 18.22 212 SER A C 1
ATOM 1793 O O . SER A 1 217 ? 23.581 42.561 29.033 1.00 11.96 212 SER A O 1
ATOM 1796 N N . PRO A 1 218 ? 22.416 44.389 29.644 1.00 17.64 213 PRO A N 1
ATOM 1797 C CA . PRO A 1 218 ? 21.130 43.660 29.607 1.00 16.18 213 PRO A CA 1
ATOM 1798 C C . PRO A 1 218 ? 20.734 43.186 28.211 1.00 17.59 213 PRO A C 1
ATOM 1799 O O . PRO A 1 218 ? 19.907 42.281 28.069 1.00 20.45 213 PRO A O 1
ATOM 1803 N N . SER A 1 219 ? 21.348 43.769 27.186 1.00 20.74 214 SER A N 1
ATOM 1804 C CA . SER A 1 219 ? 21.127 43.366 25.780 1.00 22.34 214 SER A CA 1
ATOM 1805 C C . SER A 1 219 ? 21.860 42.096 25.369 1.00 20.10 214 SER A C 1
ATOM 1806 O O . SER A 1 219 ? 21.597 41.536 24.286 1.00 23.30 214 SER A O 1
ATOM 1809 N N . SER A 1 220 ? 22.809 41.665 26.206 1.00 14.58 215 SER A N 1
ATOM 1810 C CA . SER A 1 220 ? 23.663 40.518 25.893 1.00 10.16 215 SER A CA 1
ATOM 1811 C C . SER A 1 220 ? 22.960 39.198 26.184 1.00 6.53 215 SER A C 1
ATOM 1812 O O . SER A 1 220 ? 22.470 39.014 27.283 1.00 9.04 215 SER A O 1
ATOM 1815 N N . VAL A 1 221 ? 22.981 38.240 25.261 1.00 10.00 216 VAL A N 1
ATOM 1816 C CA . VAL A 1 221 ? 22.393 36.940 25.544 1.00 8.29 216 VAL A CA 1
ATOM 1817 C C . VAL A 1 221 ? 23.057 36.326 26.774 1.00 10.81 216 VAL A C 1
ATOM 1818 O O . VAL A 1 221 ? 22.412 35.602 27.500 1.00 10.23 216 VAL A O 1
ATOM 1822 N N . PHE A 1 222 ? 24.339 36.666 27.007 1.00 7.94 217 PHE A N 1
ATOM 1823 C CA . PHE A 1 222 ? 25.117 36.034 28.052 1.00 6.29 217 PHE A CA 1
ATOM 1824 C C . PHE A 1 222 ? 24.683 36.461 29.427 1.00 4.01 217 PHE A C 1
ATOM 1825 O O . PHE A 1 222 ? 24.953 35.747 30.403 1.00 6.29 217 PHE A O 1
ATOM 1833 N N . THR A 1 223 ? 24.006 37.605 29.519 1.00 5.59 218 THR A N 1
ATOM 1834 C CA . THR A 1 223 ? 23.443 38.020 30.827 1.00 5.48 218 THR A CA 1
ATOM 1835 C C . THR A 1 223 ? 21.965 37.552 30.979 1.00 6.62 218 THR A C 1
ATOM 1836 O O . THR A 1 223 ? 21.436 37.467 32.088 1.00 9.15 218 THR A O 1
ATOM 1840 N N . SER A 1 224 ? 21.334 37.240 29.844 1.00 8.20 219 SER A N 1
ATOM 1841 C CA . SER A 1 224 ? 19.934 36.804 29.788 1.00 8.63 219 SER A CA 1
ATOM 1842 C C . SER A 1 224 ? 19.665 35.355 30.162 1.00 6.68 219 SER A C 1
ATOM 1843 O O . SER A 1 224 ? 18.663 35.059 30.848 1.00 7.86 219 SER A O 1
ATOM 1846 N N . LYS A 1 225 ? 20.528 34.467 29.668 1.00 7.40 220 LYS A N 1
ATOM 1847 C CA A LYS A 1 225 ? 20.412 33.016 29.884 0.50 5.97 220 LYS A CA 1
ATOM 1848 C CA B LYS A 1 225 ? 20.414 33.024 29.902 0.50 7.78 220 LYS A CA 1
ATOM 1849 C C . LYS A 1 225 ? 21.700 32.489 30.497 1.00 4.68 220 LYS A C 1
ATOM 1850 O O . LYS A 1 225 ? 22.795 32.911 30.101 1.00 8.03 220 LYS A O 1
ATOM 1861 N N . SER A 1 226 ? 21.570 31.567 31.454 1.00 4.42 221 SER A N 1
ATOM 1862 C CA . SER A 1 226 ? 22.690 30.812 31.990 1.00 5.80 221 SER A CA 1
ATOM 1863 C C . SER A 1 226 ? 22.734 29.489 31.200 1.00 6.42 221 SER A C 1
ATOM 1864 O O . SER A 1 226 ? 21.708 28.800 31.032 1.00 5.81 221 SER A O 1
ATOM 1867 N N . PHE A 1 227 ? 23.904 29.115 30.713 1.00 5.99 222 PHE A N 1
ATOM 1868 C CA . PHE A 1 227 ? 23.990 27.875 29.952 1.00 4.46 222 PHE A CA 1
ATOM 1869 C C . PHE A 1 227 ? 25.316 27.134 30.124 1.00 5.67 222 PHE A C 1
ATOM 1870 O O . PHE A 1 227 ? 26.359 27.688 30.512 1.00 3.00 222 PHE A O 1
ATOM 1878 N N . CYS A 1 228 ? 25.251 25.858 29.809 1.00 4.87 223 CYS A N 1
ATOM 1879 C CA A CYS A 1 228 ? 26.466 25.081 29.595 0.50 3.46 223 CYS A CA 1
ATOM 1880 C CA B CYS A 1 228 ? 26.421 25.002 29.726 0.50 7.20 223 CYS A CA 1
ATOM 1881 C C . CYS A 1 228 ? 26.171 23.937 28.645 1.00 8.91 223 CYS A C 1
ATOM 1882 O O . CYS A 1 228 ? 25.100 23.327 28.675 1.00 4.79 223 CYS A O 1
ATOM 1887 N N . SER A 1 229 ? 27.147 23.684 27.763 1.00 2.51 224 SER A N 1
ATOM 1888 C CA . SER A 1 229 ? 27.031 22.724 26.663 1.00 2.56 224 SER A CA 1
ATOM 1889 C C . SER A 1 229 ? 28.277 21.861 26.576 1.00 5.30 224 SER A C 1
ATOM 1890 O O . SER A 1 229 ? 29.388 22.356 26.765 1.00 4.15 224 SER A O 1
ATOM 1893 N N . LEU A 1 230 ? 28.124 20.575 26.262 1.00 4.68 225 LEU A N 1
ATOM 1894 C CA . LEU A 1 230 ? 29.269 19.701 26.077 1.00 2.00 225 LEU A CA 1
ATOM 1895 C C . LEU A 1 230 ? 28.925 18.696 24.997 1.00 3.52 225 LEU A C 1
ATOM 1896 O O . LEU A 1 230 ? 27.826 18.131 25.006 1.00 5.40 225 LEU A O 1
ATOM 1901 N N . GLN A 1 231 ? 29.836 18.497 24.044 1.00 2.30 226 GLN A N 1
ATOM 1902 C CA . GLN A 1 231 ? 29.590 17.505 22.975 1.00 2.56 226 GLN A CA 1
ATOM 1903 C C . GLN A 1 231 ? 29.888 16.129 23.578 1.00 5.82 226 GLN A C 1
ATOM 1904 O O . GLN A 1 231 ? 30.763 15.976 24.451 1.00 5.31 226 GLN A O 1
ATOM 1910 N N . THR A 1 232 ? 29.163 15.123 23.107 1.00 4.57 227 THR A N 1
ATOM 1911 C CA . THR A 1 232 ? 29.422 13.726 23.482 1.00 7.19 227 THR A CA 1
ATOM 1912 C C . THR A 1 232 ? 29.897 13.008 22.229 1.00 7.17 227 THR A C 1
ATOM 1913 O O . THR A 1 232 ? 29.967 13.620 21.174 1.00 6.61 227 THR A O 1
ATOM 1917 N N . PRO A 1 233 ? 30.243 11.703 22.331 1.00 8.25 228 PRO A N 1
ATOM 1918 C CA . PRO A 1 233 ? 30.627 10.951 21.159 1.00 9.61 228 PRO A CA 1
ATOM 1919 C C . PRO A 1 233 ? 29.546 10.836 20.104 1.00 7.53 228 PRO A C 1
ATOM 1920 O O . PRO A 1 233 ? 29.867 10.497 18.971 1.00 6.90 228 PRO A O 1
ATOM 1924 N N . ASP A 1 234 ? 28.272 11.086 20.458 1.00 3.34 229 ASP A N 1
ATOM 1925 C CA . ASP A 1 234 ? 27.208 11.035 19.438 1.00 9.31 229 ASP A CA 1
ATOM 1926 C C . ASP A 1 234 ? 26.114 12.085 19.527 1.00 7.26 229 ASP A C 1
ATOM 1927 O O . ASP A 1 234 ? 25.064 11.926 18.944 1.00 6.11 229 ASP A O 1
ATOM 1932 N N . GLY A 1 235 ? 26.392 13.180 20.213 1.00 8.17 230 GLY A N 1
ATOM 1933 C CA . GLY A 1 235 ? 25.369 14.193 20.425 1.00 3.01 230 GLY A CA 1
ATOM 1934 C C . GLY A 1 235 ? 25.892 15.344 21.251 1.00 5.22 230 GLY A C 1
ATOM 1935 O O . GLY A 1 235 ? 27.069 15.632 21.223 1.00 3.66 230 GLY A O 1
ATOM 1936 N N . VAL A 1 236 ? 24.987 15.980 21.985 1.00 3.93 231 VAL A N 1
ATOM 1937 C CA . VAL A 1 236 ? 25.322 17.159 22.795 1.00 5.90 231 VAL A CA 1
ATOM 1938 C C . VAL A 1 236 ? 24.356 17.346 23.928 1.00 5.25 231 VAL A C 1
ATOM 1939 O O . VAL A 1 236 ? 23.115 17.295 23.720 1.00 6.83 231 VAL A O 1
ATOM 1943 N N . HIS A 1 237 ? 24.931 17.565 25.112 1.00 4.30 232 HIS A N 1
ATOM 1944 C CA . HIS A 1 237 ? 24.189 17.950 26.314 1.00 4.78 232 HIS A CA 1
ATOM 1945 C C . HIS A 1 237 ? 24.205 19.489 26.408 1.00 4.50 232 HIS A C 1
ATOM 1946 O O . HIS A 1 237 ? 25.247 20.125 26.208 1.00 4.86 232 HIS A O 1
ATOM 1953 N N . CYS A 1 238 ? 23.056 20.090 26.691 1.00 4.98 233 CYS A N 1
ATOM 1954 C CA A CYS A 1 238 ? 23.000 21.526 26.923 0.60 3.68 233 CYS A CA 1
ATOM 1955 C CA B CYS A 1 238 ? 22.948 21.542 26.882 0.40 7.98 233 CYS A CA 1
ATOM 1956 C C . CYS A 1 238 ? 21.919 21.842 27.974 1.00 7.03 233 CYS A C 1
ATOM 1957 O O . CYS A 1 238 ? 20.756 21.414 27.870 1.00 7.72 233 CYS A O 1
ATOM 1962 N N . LEU A 1 239 ? 22.345 22.549 29.015 1.00 5.42 234 LEU A N 1
ATOM 1963 C CA . LEU A 1 239 ? 21.450 23.069 30.027 1.00 5.01 234 LEU A CA 1
ATOM 1964 C C . LEU A 1 239 ? 21.336 24.559 29.771 1.00 6.18 234 LEU A C 1
ATOM 1965 O O . LEU A 1 239 ? 22.357 25.247 29.639 1.00 7.39 234 LEU A O 1
ATOM 1970 N N . VAL A 1 240 ? 20.110 25.029 29.659 1.00 4.69 235 VAL A N 1
ATOM 1971 C CA . VAL A 1 240 ? 19.792 26.445 29.599 1.00 3.06 235 VAL A CA 1
ATOM 1972 C C . VAL A 1 240 ? 18.781 26.752 30.688 1.00 5.93 235 VAL A C 1
ATOM 1973 O O . VAL A 1 240 ? 17.694 26.165 30.724 1.00 6.65 235 VAL A O 1
ATOM 1977 N N . GLY A 1 241 ? 19.136 27.666 31.581 1.00 6.34 236 GLY A N 1
ATOM 1978 C CA . GLY A 1 241 ? 18.278 27.970 32.730 1.00 4.90 236 GLY A CA 1
ATOM 1979 C C . GLY A 1 241 ? 18.064 26.712 33.558 1.00 7.31 236 GLY A C 1
ATOM 1980 O O . GLY A 1 241 ? 19.030 26.142 34.076 1.00 5.44 236 GLY A O 1
ATOM 1981 N N . PHE A 1 242 ? 16.795 26.302 33.712 1.00 4.95 237 PHE A N 1
ATOM 1982 C CA . PHE A 1 242 ? 16.452 25.042 34.385 1.00 7.16 237 PHE A CA 1
ATOM 1983 C C . PHE A 1 242 ? 16.154 23.911 33.405 1.00 4.82 237 PHE A C 1
ATOM 1984 O O . PHE A 1 242 ? 15.696 22.853 33.819 1.00 9.30 237 PHE A O 1
ATOM 1992 N N . THR A 1 243 ? 16.404 24.121 32.110 1.00 6.57 238 THR A N 1
ATOM 1993 C CA . THR A 1 243 ? 16.007 23.168 31.088 1.00 7.02 238 THR A CA 1
ATOM 1994 C C . THR A 1 243 ? 17.215 22.383 30.579 1.00 7.34 238 THR A C 1
ATOM 1995 O O . THR A 1 243 ? 18.116 22.951 29.958 1.00 5.40 238 THR A O 1
ATOM 1999 N N . LEU A 1 244 ? 17.227 21.079 30.880 1.00 4.72 239 LEU A N 1
ATOM 2000 C CA . LEU A 1 244 ? 18.313 20.209 30.456 1.00 6.60 239 LEU A CA 1
ATOM 2001 C C . LEU A 1 244 ? 17.890 19.490 29.171 1.00 8.65 239 LEU A C 1
ATOM 2002 O O . LEU A 1 244 ? 16.809 18.879 29.125 1.00 7.69 239 LEU A O 1
ATOM 2007 N N . THR A 1 245 ? 18.767 19.547 28.172 1.00 7.02 240 THR A N 1
ATOM 2008 C CA . THR A 1 245 ? 18.544 18.899 26.902 1.00 7.17 240 THR A CA 1
ATOM 2009 C C . THR A 1 245 ? 19.715 17.944 26.559 1.00 7.45 240 THR A C 1
ATOM 2010 O O . THR A 1 245 ? 20.887 18.139 26.931 1.00 5.87 240 THR A O 1
ATOM 2014 N N . HIS A 1 246 ? 19.355 16.897 25.836 1.00 5.70 241 HIS A N 1
ATOM 2015 C CA . HIS A 1 246 ? 20.325 15.995 25.264 1.00 5.91 241 HIS A CA 1
ATOM 2016 C C . HIS A 1 246 ? 19.883 15.649 23.857 1.00 6.57 241 HIS A C 1
ATOM 2017 O O . HIS A 1 246 ? 18.791 15.111 23.639 1.00 5.77 241 HIS A O 1
ATOM 2024 N N . ARG A 1 247 ? 20.743 15.988 22.915 1.00 4.72 242 ARG A N 1
ATOM 2025 C CA . ARG A 1 247 ? 20.518 15.690 21.533 1.00 3.23 242 ARG A CA 1
ATOM 2026 C C . ARG A 1 247 ? 21.367 14.497 21.109 1.00 6.38 242 ARG A C 1
ATOM 2027 O O . ARG A 1 247 ? 22.552 14.421 21.433 1.00 7.57 242 ARG A O 1
ATOM 2035 N N . ARG A 1 248 ? 20.761 13.557 20.418 1.00 3.72 243 ARG A N 1
ATOM 2036 C CA . ARG A 1 248 ? 21.531 12.501 19.761 1.00 2.00 243 ARG A CA 1
ATOM 2037 C C . ARG A 1 248 ? 21.461 12.731 18.266 1.00 5.13 243 ARG A C 1
ATOM 2038 O O . ARG A 1 248 ? 20.358 12.719 17.667 1.00 7.13 243 ARG A O 1
ATOM 2046 N N . PHE A 1 249 ? 22.622 12.977 17.660 1.00 6.75 244 PHE A N 1
ATOM 2047 C CA . PHE A 1 249 ? 22.695 13.246 16.223 1.00 4.83 244 PHE A CA 1
ATOM 2048 C C . PHE A 1 249 ? 22.327 12.003 15.389 1.00 5.69 244 PHE A C 1
ATOM 2049 O O . PHE A 1 249 ? 22.797 10.922 15.685 1.00 7.06 244 PHE A O 1
ATOM 2057 N N . ASN A 1 250 ? 21.473 12.196 14.394 1.00 8.04 245 ASN A N 1
ATOM 2058 C CA . ASN A 1 250 ? 21.182 11.163 13.399 1.00 8.86 245 ASN A CA 1
ATOM 2059 C C . ASN A 1 250 ? 20.836 9.850 14.092 1.00 8.92 245 ASN A C 1
ATOM 2060 O O . ASN A 1 250 ? 21.450 8.807 13.835 1.00 10.08 245 ASN A O 1
ATOM 2065 N N . TYR A 1 251 ? 19.857 9.934 14.980 1.00 9.50 246 TYR A N 1
ATOM 2066 C CA . TYR A 1 251 ? 19.435 8.784 15.761 1.00 9.69 246 TYR A CA 1
ATOM 2067 C C . TYR A 1 251 ? 18.688 7.758 14.861 1.00 9.82 246 TYR A C 1
ATOM 2068 O O . TYR A 1 251 ? 18.766 6.559 15.110 1.00 12.84 246 TYR A O 1
ATOM 2077 N N . LYS A 1 252 ? 18.049 8.249 13.797 1.00 9.62 247 LYS A N 1
ATOM 2078 C CA . LYS A 1 252 ? 17.170 7.477 12.904 1.00 11.99 247 LYS A CA 1
ATOM 2079 C C . LYS A 1 252 ? 16.763 8.316 11.724 1.00 19.24 247 LYS A C 1
ATOM 2080 O O . LYS A 1 252 ? 16.112 9.350 11.882 1.00 19.58 247 LYS A O 1
ATOM 2086 N N . ASP A 1 253 ? 17.115 7.874 10.523 1.00 19.97 248 ASP A N 1
ATOM 2087 C CA . ASP A 1 253 ? 16.549 8.465 9.296 1.00 22.37 248 ASP A CA 1
ATOM 2088 C C . ASP A 1 253 ? 16.718 9.969 9.182 1.00 12.70 248 ASP A C 1
ATOM 2089 O O . ASP A 1 253 ? 15.719 10.656 9.086 1.00 15.93 248 ASP A O 1
ATOM 2091 N N . ASN A 1 254 ? 17.938 10.491 9.168 1.00 14.29 249 ASN A N 1
ATOM 2092 C CA . ASN A 1 254 ? 18.126 11.947 8.921 1.00 15.57 249 ASN A CA 1
ATOM 2093 C C . ASN A 1 254 ? 17.385 12.795 9.979 1.00 9.37 249 ASN A C 1
ATOM 2094 O O . ASN A 1 254 ? 16.914 13.902 9.696 1.00 13.32 249 ASN A O 1
ATOM 2099 N N . THR A 1 255 ? 17.314 12.270 11.200 1.00 8.42 250 THR A N 1
ATOM 2100 C CA A THR A 1 255 ? 16.627 12.987 12.285 0.50 10.28 250 THR A CA 1
ATOM 2101 C CA B THR A 1 255 ? 16.593 12.918 12.297 0.50 7.78 250 THR A CA 1
ATOM 2102 C C . THR A 1 255 ? 17.435 12.943 13.561 1.00 7.66 250 THR A C 1
ATOM 2103 O O . THR A 1 255 ? 18.065 11.940 13.893 1.00 9.36 250 THR A O 1
ATOM 2110 N N . ASP A 1 256 ? 17.463 14.079 14.251 1.00 6.00 251 ASP A N 1
ATOM 2111 C CA . ASP A 1 256 ? 18.101 14.176 15.567 1.00 8.36 251 ASP A CA 1
ATOM 2112 C C . ASP A 1 256 ? 17.022 13.971 16.603 1.00 7.17 251 ASP A C 1
ATOM 2113 O O . ASP A 1 256 ? 15.903 14.470 16.431 1.00 7.20 251 ASP A O 1
ATOM 2118 N N . LEU A 1 257 ? 17.359 13.311 17.714 1.00 4.68 252 LEU A N 1
ATOM 2119 C CA . LEU A 1 257 ? 16.450 13.237 18.843 1.00 4.80 252 LEU A CA 1
ATOM 2120 C C . LEU A 1 257 ? 16.891 14.230 19.906 1.00 6.79 252 LEU A C 1
ATOM 2121 O O . LEU A 1 257 ? 18.077 14.323 20.213 1.00 5.43 252 LEU A O 1
ATOM 2126 N N . ILE A 1 258 ? 15.934 15.005 20.4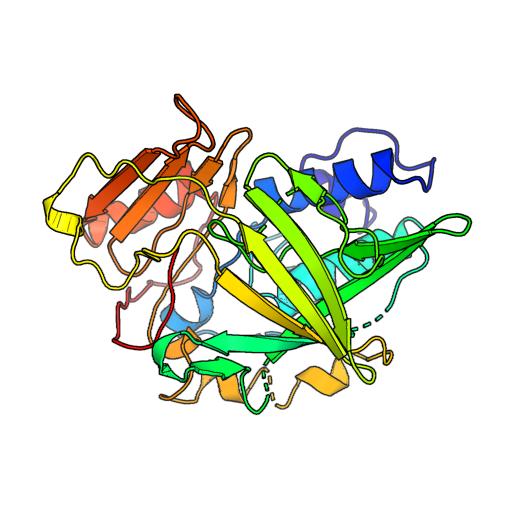10 1.00 5.28 253 ILE A N 1
ATOM 2127 C CA . ILE A 1 258 ? 16.210 15.954 21.489 1.00 5.84 253 ILE A CA 1
ATOM 2128 C C . ILE A 1 258 ? 15.329 15.696 22.698 1.00 7.00 253 ILE A C 1
ATOM 2129 O O . ILE A 1 258 ? 14.121 15.894 22.631 1.00 7.38 253 ILE A O 1
ATOM 2134 N N . GLU A 1 259 ? 15.951 15.287 23.798 1.00 6.53 254 GLU A N 1
ATOM 2135 C CA . GLU A 1 259 ? 15.272 15.085 25.073 1.00 10.61 254 GLU A CA 1
ATOM 2136 C C . GLU A 1 259 ? 15.306 16.394 25.857 1.00 9.24 254 GLU A C 1
ATOM 2137 O O . GLU A 1 259 ? 16.323 17.090 25.889 1.00 8.27 254 GLU A O 1
ATOM 2143 N N . PHE A 1 260 ? 14.182 16.703 26.495 1.00 8.35 255 PHE A N 1
ATOM 2144 C CA . PHE A 1 260 ? 14.058 17.875 27.364 1.00 6.22 255 PHE A CA 1
ATOM 2145 C C . PHE A 1 260 ? 13.607 17.437 28.757 1.00 9.80 255 PHE A C 1
ATOM 2146 O O . PHE A 1 260 ? 12.698 16.597 28.887 1.00 10.91 255 PHE A O 1
ATOM 2154 N N . LYS A 1 261 ? 14.169 18.073 29.774 1.00 8.68 256 LYS A N 1
ATOM 2155 C CA . LYS A 1 261 ? 13.696 17.914 31.152 1.00 14.33 256 LYS A CA 1
ATOM 2156 C C . LYS A 1 261 ? 13.842 19.206 31.937 1.00 12.52 256 LYS A C 1
ATOM 2157 O O . LYS A 1 261 ? 14.847 19.895 31.805 1.00 10.71 256 LYS A O 1
ATOM 2163 N N . THR A 1 262 ? 12.883 19.472 32.813 1.00 8.50 257 THR A N 1
ATOM 2164 C CA . THR A 1 262 ? 12.965 20.604 33.713 1.00 9.39 257 THR A CA 1
ATOM 2165 C C . THR A 1 262 ? 13.610 20.150 35.026 1.00 11.33 257 THR A C 1
ATOM 2166 O O . THR A 1 262 ? 13.185 19.150 35.671 1.00 12.18 257 THR A O 1
ATOM 2170 N N . LEU A 1 263 ? 14.659 20.851 35.417 1.00 8.65 258 LEU A N 1
ATOM 2171 C CA . LEU A 1 263 ? 15.343 20.551 36.654 1.00 8.39 258 LEU A CA 1
ATOM 2172 C C . LEU A 1 263 ? 14.895 21.473 37.779 1.00 12.60 258 LEU A C 1
ATOM 2173 O O . LEU A 1 263 ? 14.645 22.688 37.587 1.00 12.17 258 LEU A O 1
ATOM 2178 N N . SER A 1 264 ? 14.848 20.908 38.989 1.00 16.67 259 SER A N 1
ATOM 2179 C CA . SER A 1 264 ? 14.677 21.722 40.179 1.00 18.40 259 SER A CA 1
ATOM 2180 C C . SER A 1 264 ? 16.001 22.392 40.462 1.00 22.17 259 SER A C 1
ATOM 2181 O O . SER A 1 264 ? 17.067 21.937 39.997 1.00 17.71 259 SER A O 1
ATOM 2184 N N . GLU A 1 265 ? 15.961 23.453 41.261 1.00 25.19 260 GLU A N 1
ATOM 2185 C CA . GLU A 1 265 ? 17.205 24.083 41.716 1.00 27.39 260 GLU A CA 1
ATOM 2186 C C . GLU A 1 265 ? 18.116 23.073 42.396 1.00 26.28 260 GLU A C 1
ATOM 2187 O O . GLU A 1 265 ? 19.308 23.038 42.159 1.00 21.80 260 GLU A O 1
ATOM 2193 N N . GLU A 1 266 ? 17.530 22.232 43.239 1.00 25.80 261 GLU A N 1
ATOM 2194 C CA . GLU A 1 266 ? 18.297 21.222 43.961 1.00 25.37 261 GLU A CA 1
ATOM 2195 C C . GLU A 1 266 ? 18.984 20.191 43.040 1.00 24.13 261 GLU A C 1
ATOM 2196 O O . GLU A 1 266 ? 20.043 19.679 43.377 1.00 27.28 261 GLU A O 1
ATOM 2199 N N . GLU A 1 267 ? 18.398 19.902 41.874 1.00 16.53 262 GLU A N 1
ATOM 2200 C CA . GLU A 1 267 ? 18.945 18.907 40.929 1.00 15.85 262 GLU A CA 1
ATOM 2201 C C . GLU A 1 267 ? 20.096 19.420 40.047 1.00 14.40 262 GLU A C 1
ATOM 2202 O O . GLU A 1 267 ? 20.848 18.623 39.492 1.00 13.87 262 GLU A O 1
ATOM 2208 N N . ILE A 1 268 ? 20.199 20.743 39.889 1.00 15.98 263 ILE A N 1
ATOM 2209 C CA . ILE A 1 268 ? 21.222 21.335 38.994 1.00 14.94 263 ILE A CA 1
ATOM 2210 C C . ILE A 1 268 ? 22.667 20.974 39.398 1.00 15.11 263 ILE A C 1
ATOM 2211 O O . ILE A 1 268 ? 23.471 20.616 38.546 1.00 10.70 263 ILE A O 1
ATOM 2216 N N . GLU A 1 269 ? 22.989 21.023 40.693 1.00 13.16 264 GLU A N 1
ATOM 2217 C CA . GLU A 1 269 ? 24.373 20.758 41.147 1.00 14.02 264 GLU A CA 1
ATOM 2218 C C . GLU A 1 269 ? 24.888 19.383 40.739 1.00 10.33 264 GLU A C 1
ATOM 2219 O O . GLU A 1 269 ? 26.023 19.254 40.234 1.00 11.92 264 GLU A O 1
ATOM 2221 N N . LYS A 1 270 ? 24.047 18.362 40.910 1.00 10.24 265 LYS A N 1
ATOM 2222 C CA . LYS A 1 270 ? 24.386 16.992 40.564 1.00 13.88 265 LYS A CA 1
ATOM 2223 C C . LYS A 1 270 ? 24.491 16.812 39.063 1.00 12.01 265 LYS A C 1
ATOM 2224 O O . LYS A 1 270 ? 25.385 16.118 38.594 1.00 11.41 265 LYS A O 1
ATOM 2228 N N . VAL A 1 271 ? 23.603 17.461 38.302 1.00 8.19 266 VAL A N 1
ATOM 2229 C CA . VAL A 1 271 ? 23.693 17.401 36.824 1.00 9.35 266 VAL A CA 1
ATOM 2230 C C . VAL A 1 271 ? 24.994 18.047 36.328 1.00 6.22 266 VAL A C 1
ATOM 2231 O O . VAL A 1 271 ? 25.694 17.511 35.431 1.00 6.96 266 VAL A O 1
ATOM 2235 N N . LEU A 1 272 ? 25.333 19.187 36.912 1.00 7.41 267 LEU A N 1
ATOM 2236 C CA . LEU A 1 272 ? 26.530 19.925 36.520 1.00 9.96 267 LEU A CA 1
ATOM 2237 C C . LEU A 1 272 ? 27.739 19.049 36.686 1.00 12.54 267 LEU A C 1
ATOM 2238 O O . LEU A 1 272 ? 28.557 18.951 35.783 1.00 9.01 267 LEU A O 1
ATOM 2243 N N . LYS A 1 273 ? 27.859 18.388 37.845 1.00 11.87 268 LYS A N 1
ATOM 2244 C CA . LYS A 1 273 ? 28.958 17.460 38.070 1.00 13.03 268 LYS A CA 1
ATOM 2245 C C . LYS A 1 273 ? 28.930 16.237 37.187 1.00 11.13 268 LYS A C 1
ATOM 2246 O O . LYS A 1 273 ? 29.886 15.939 36.499 1.00 13.00 268 LYS A O 1
AT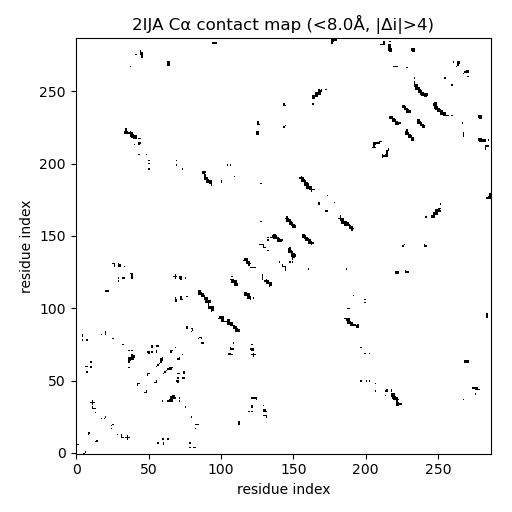OM 2252 N N . ASN A 1 274 ? 27.817 15.517 37.197 1.00 10.12 269 ASN A N 1
ATOM 2253 C CA . ASN A 1 274 ? 27.735 14.223 36.525 1.00 12.71 269 ASN A CA 1
ATOM 2254 C C . ASN A 1 274 ? 27.738 14.257 35.012 1.00 11.93 269 ASN A C 1
ATOM 2255 O O . ASN A 1 274 ? 28.304 13.365 34.384 1.00 13.58 269 ASN A O 1
ATOM 2260 N N . ILE A 1 275 ? 27.124 15.287 34.433 1.00 8.49 270 ILE A N 1
ATOM 2261 C CA . ILE A 1 275 ? 26.995 15.383 32.963 1.00 10.51 270 ILE A CA 1
ATOM 2262 C C . ILE A 1 275 ? 28.118 16.255 32.374 1.00 8.92 270 ILE A C 1
ATOM 2263 O O . ILE A 1 275 ? 28.653 15.938 31.292 1.00 10.15 270 ILE A O 1
ATOM 2268 N N . PHE A 1 276 ? 28.440 17.347 33.067 1.00 4.93 271 PHE A N 1
ATOM 2269 C CA . PHE A 1 276 ? 29.383 18.352 32.522 1.00 5.83 271 PHE A CA 1
ATOM 2270 C C . PHE A 1 276 ? 30.760 18.401 33.193 1.00 9.70 271 PHE A C 1
ATOM 2271 O O . PHE A 1 276 ? 31.657 19.099 32.719 1.00 10.02 271 PHE A O 1
ATOM 2279 N N . ASN A 1 277 ? 30.916 17.685 34.299 1.00 7.70 272 ASN A N 1
ATOM 2280 C CA . ASN A 1 277 ? 32.066 17.801 35.207 1.00 8.94 272 ASN A CA 1
ATOM 2281 C C . ASN A 1 277 ? 32.363 19.239 35.628 1.00 8.88 272 ASN A C 1
ATOM 2282 O O . ASN A 1 277 ? 33.519 19.636 35.686 1.00 10.10 272 ASN A O 1
ATOM 2287 N N . ILE A 1 278 ? 31.303 19.996 35.874 1.00 6.96 273 ILE A N 1
ATOM 2288 C CA . ILE A 1 278 ? 31.355 21.352 36.403 1.00 9.19 273 ILE A CA 1
ATOM 2289 C C . ILE A 1 278 ? 31.034 21.353 37.887 1.00 12.08 273 ILE A C 1
ATOM 2290 O O . ILE A 1 278 ? 30.010 20.801 38.325 1.00 12.98 273 ILE A O 1
ATOM 2295 N N . SER A 1 279 ? 31.973 21.919 38.643 1.00 12.59 274 SER A N 1
ATOM 2296 C CA . SER A 1 279 ? 31.832 22.202 40.072 1.00 15.33 274 SER A CA 1
ATOM 2297 C C . SER A 1 279 ? 32.005 23.682 40.253 1.00 13.28 274 SER A C 1
ATOM 2298 O O . SER A 1 279 ? 33.066 24.237 39.963 1.00 13.55 274 SER A O 1
ATOM 2301 N N . LEU A 1 280 ? 30.966 24.356 40.721 1.00 10.40 275 LEU A N 1
ATOM 2302 C CA . LEU A 1 280 ? 31.000 25.814 40.795 1.00 12.84 275 LEU A CA 1
ATOM 2303 C C . LEU A 1 280 ? 31.641 26.286 42.113 1.00 14.42 275 LEU A C 1
ATOM 2304 O O . LEU A 1 280 ? 31.695 25.530 43.070 1.00 15.47 275 LEU A O 1
ATOM 2309 N N . GLN A 1 281 ? 32.096 27.527 42.127 1.00 19.66 276 GLN A N 1
ATOM 2310 C CA . GLN A 1 281 ? 32.702 28.146 43.334 1.00 21.32 276 GLN A CA 1
ATOM 2311 C C . GLN A 1 281 ? 31.677 28.780 44.296 1.00 17.33 276 GLN A C 1
ATOM 2312 O O . GLN A 1 281 ? 31.995 29.052 45.457 1.00 13.69 276 GLN A O 1
ATOM 2314 N N . ARG A 1 282 ? 30.465 29.031 43.790 1.00 14.67 277 ARG A N 1
ATOM 2315 C CA . ARG A 1 282 ? 29.422 29.747 44.471 1.00 15.09 277 ARG A CA 1
ATOM 2316 C C . ARG A 1 282 ? 28.083 29.342 43.891 1.00 14.99 277 ARG A C 1
ATOM 2317 O O . ARG A 1 282 ? 28.015 28.506 42.963 1.00 14.97 277 ARG A O 1
ATOM 2319 N N . LYS A 1 283 ? 27.010 29.865 44.477 1.00 16.73 278 LYS A N 1
ATOM 2320 C CA . LYS A 1 283 ? 25.699 29.381 44.129 1.00 13.69 278 LYS A CA 1
ATOM 2321 C C . LYS A 1 283 ? 25.320 29.985 42.766 1.00 10.23 278 LYS A C 1
ATOM 2322 O O . LYS A 1 283 ? 25.396 31.199 42.558 1.00 10.39 278 LYS A O 1
ATOM 2326 N N . LEU A 1 284 ? 24.937 29.109 41.849 1.00 11.00 279 LEU A N 1
ATOM 2327 C CA . LEU A 1 284 ? 24.385 29.519 40.546 1.00 8.51 279 LEU A CA 1
ATOM 2328 C C . LEU A 1 284 ? 22.999 30.048 40.759 1.00 12.75 279 LEU A C 1
ATOM 2329 O O . LEU A 1 284 ? 22.220 29.457 41.509 1.00 11.63 279 LEU A O 1
ATOM 2334 N N . VAL A 1 285 ? 22.685 31.161 40.111 1.00 7.60 280 VAL A N 1
ATOM 2335 C CA . VAL A 1 285 ? 21.305 31.592 39.970 1.00 9.20 280 VAL A CA 1
ATOM 2336 C C . VAL A 1 285 ? 20.875 31.357 38.508 1.00 8.06 280 VAL A C 1
ATOM 2337 O O . VAL A 1 285 ? 21.225 32.131 37.618 1.00 7.63 280 VAL A O 1
ATOM 2341 N N . PRO A 1 286 ? 20.194 30.235 38.236 1.00 8.20 281 PRO A N 1
ATOM 2342 C CA . PRO A 1 286 ? 19.833 29.894 36.846 1.00 9.73 281 PRO A CA 1
ATOM 2343 C C . PRO A 1 286 ? 18.875 30.925 36.292 1.00 9.41 281 PRO A C 1
ATOM 2344 O O . PRO A 1 286 ? 18.059 31.470 37.026 1.00 9.82 281 PRO A O 1
ATOM 2348 N N . LYS A 1 287 ? 19.012 31.209 35.010 1.00 9.41 282 LYS A N 1
ATOM 2349 C CA . LYS A 1 287 ? 18.234 32.244 34.371 1.00 8.57 282 LYS A CA 1
ATOM 2350 C C . LYS A 1 287 ? 17.886 31.830 32.971 1.00 6.55 282 LYS A C 1
ATOM 2351 O O . LYS A 1 287 ? 18.733 31.272 32.231 1.00 6.93 282 LYS A O 1
ATOM 2357 N N . HIS A 1 288 ? 16.640 32.103 32.621 1.00 7.62 283 HIS A N 1
ATOM 2358 C CA . HIS A 1 288 ? 16.134 31.842 31.278 1.00 7.47 283 HIS A CA 1
ATOM 2359 C C . HIS A 1 288 ? 15.338 33.057 30.792 1.00 9.35 283 HIS A C 1
ATOM 2360 O O . HIS A 1 288 ? 14.107 33.018 30.652 1.00 7.99 283 HIS A O 1
ATOM 2367 N N . GLY A 1 289 ? 16.066 34.138 30.562 1.00 5.16 284 GLY A N 1
ATOM 2368 C CA . GLY A 1 289 ? 15.533 35.339 29.985 1.00 5.79 284 GLY A CA 1
ATOM 2369 C C . GLY A 1 289 ? 15.164 35.165 28.525 1.00 10.13 284 GLY A C 1
ATOM 2370 O O . GLY A 1 289 ? 15.320 34.088 27.954 1.00 9.54 284 GLY A O 1
ATOM 2371 N N . ASP A 1 290 ? 14.697 36.264 27.923 1.00 12.18 285 ASP A N 1
ATOM 2372 C CA . ASP A 1 290 ? 14.045 36.271 26.611 1.00 12.35 285 ASP A CA 1
ATOM 2373 C C . ASP A 1 290 ? 15.030 36.398 25.408 1.00 12.36 285 ASP A C 1
ATOM 2374 O O . ASP A 1 290 ? 14.595 36.237 24.261 1.00 12.26 285 ASP A O 1
ATOM 2379 N N . ARG A 1 291 ? 16.327 36.676 25.622 1.00 10.10 286 ARG A N 1
ATOM 2380 C CA . ARG A 1 291 ? 17.235 36.957 24.493 1.00 8.93 286 ARG A CA 1
ATOM 2381 C C . ARG A 1 291 ? 17.496 35.678 23.679 1.00 8.36 286 ARG A C 1
ATOM 2382 O O . ARG A 1 291 ? 17.519 34.567 24.229 1.00 9.15 286 ARG A O 1
ATOM 2390 N N . PHE A 1 292 ? 17.684 35.854 22.374 1.00 7.78 287 PHE A N 1
ATOM 2391 C CA . PHE A 1 292 ? 17.775 34.716 21.422 1.00 8.70 287 PHE A CA 1
ATOM 2392 C C . PHE A 1 292 ? 18.977 33.817 21.633 1.00 8.19 287 PHE A C 1
ATOM 2393 O O . PHE A 1 292 ? 20.121 34.269 21.554 1.00 8.03 287 PHE A O 1
ATOM 2401 N N . PHE A 1 293 ? 18.710 32.522 21.890 1.00 6.87 288 PHE A N 1
ATOM 2402 C CA . PHE A 1 293 ? 19.741 31.518 22.060 1.00 7.51 288 PHE A CA 1
ATOM 2403 C C . PHE A 1 293 ? 19.072 30.183 21.871 1.00 9.70 288 PHE A C 1
ATOM 2404 O O . PHE A 1 293 ? 18.258 29.753 22.713 1.00 8.92 288 PHE A O 1
ATOM 2412 N N . THR A 1 294 ? 19.410 29.527 20.779 1.00 6.92 289 THR A N 1
ATOM 2413 C CA . THR A 1 294 ? 18.826 28.216 20.496 1.00 7.76 289 THR A CA 1
ATOM 2414 C C . THR A 1 294 ? 19.858 27.139 20.752 1.00 7.95 289 THR A C 1
ATOM 2415 O O . THR A 1 294 ? 21.044 27.426 20.829 1.00 7.40 289 THR A O 1
ATOM 2419 N N . ILE A 1 295 ? 19.376 25.908 20.854 1.00 8.12 290 ILE A N 1
ATOM 2420 C CA . ILE A 1 295 ? 20.215 24.737 21.094 1.00 8.01 290 ILE A CA 1
ATOM 2421 C C . ILE A 1 295 ? 20.407 23.937 19.799 1.00 8.20 290 ILE A C 1
ATOM 2422 O O . ILE A 1 295 ? 19.741 24.169 18.757 1.00 9.86 290 ILE A O 1
#

InterPro domains:
  IPR001447 Arylamine N-acetyltransferase [PF00797] (20-280)
  IPR001447 Arylamine N-acetyltransferase [PR01543] (20-43)
  IPR001447 Arylamine N-acetyltransferase [PR01543] (44-67)
  IPR001447 Arylamine N-acetyltransferase [PR01543] (68-90)
  IPR001447 Arylamine N-acetyltransferase [PR01543] (101-126)
  IPR001447 Arylamine N-acetyltransferase [PR01543] (130-150)
  IPR001447 Arylamine N-acetyltransferase [PR01543] (152-171)
  IPR001447 Arylamine N-acetyltransferase [PR01543] (188-210)
  IPR001447 Arylamine N-acetyltransferase [PR01543] (223-246)
  IPR001447 Arylamine N-acetyltransferase [PR01543] (247-268)
  IPR001447 Arylamine N-acetyltransferase [PR01543] (268-281)
  IPR001447 Arylamine N-acetyltransferase [PTHR11786] (2-285)
  IPR038765 Papain-like cysteine peptidase superfamily [SSF54001] (1-289)
  IPR053710 Arylamine N-acetyltransferase domain-containing protein [G3DSA:3.30.2140.20] (1-290)

Solvent-accessible surface area: 13044 Å² total

CATH classification: 3.30.2140.20

Sequence (287 aa):
SGSDIEEAYLERIGYKKSRNKLDLETLTDILQHQIRAVPFENLNIHCGDADLGLEEAIFDQQVVRRRNRGGWCLQVNHLLYWALTTIGFEETTLGGYVYSTPAKKYSTGIHLLLQVTIDGRNYIVDAGSGRSYQWQPLELISGKDQPQVPCVFRLTEENGFWYLDQIRREQYIPNEEFLHSDLLEDSKYYRKIYSFTLKPRTIEDFESSNTYLQTSPSSVFTSKKSFCCSLQTPDGVHCCLVGFTLTHRRFNYKDNTTDLIEFKTLSEEEIEKVLKNIFNISLQRKLVPKHGDRFFTI

Radius of gyration: 18.0 Å; Cα contacts (8 Å, |Δi|>4): 606; chains: 1; bounding box: 51×38×46 Å

B-factor: mean 9.86, std 6.24, range [2.0, 45.24]